Protein AF-A0A811RQT1-F1 (afdb_monomer)

InterPro domains:
  IPR008591 GINS complex subunit Sld5 [PTHR21206] (89-227)
  IPR021151 GINS subunit, domain A [PF05916] (106-171)
  IPR036224 GINS, helical bundle-like domain superfamily [SSF158573] (17-187)
  IPR038749 GINS complex protein Sld5, alpha-helical domain [cd11711] (19-174)

Sequence (279 aa):
MSSWDDEDSAAAAEAAATDVELLKRAWRNEKAAPEILRFDSPLVSRVREQIQLLVRFSLSVFLLDRVPPLHPPPAALDLTGVPSPGVVSFQEETLDDFADSGVDDLVVSLYQMDLDRTLFLLRSYLRLRLQKIDKYTMHISRSDDLLSRLSQQERRFAKSCAEIMEKHLEQSVLSKLPYGYDSVTRQSLSSTEDDTVPEPQLDTFVFCKTKSDVGAFQLDDITSNLTNGNEDVLAIISSTHAWSPSAVILSDRFWSVVTHEEAIGWLDMKPGISTSKLL

Structure (mmCIF, N/CA/C/O backbone):
data_AF-A0A811RQT1-F1
#
_entry.id   AF-A0A811RQT1-F1
#
loop_
_atom_site.group_PDB
_atom_site.id
_atom_site.type_symbol
_atom_site.label_atom_id
_atom_site.label_alt_id
_atom_site.label_comp_id
_atom_site.label_asym_id
_atom_site.label_entity_id
_atom_site.label_seq_id
_atom_site.pdbx_PDB_ins_code
_atom_site.Cartn_x
_atom_site.Cartn_y
_atom_site.Cartn_z
_atom_site.occupancy
_atom_site.B_iso_or_equiv
_atom_site.auth_seq_id
_atom_site.auth_comp_id
_atom_site.auth_asym_id
_atom_site.auth_atom_id
_atom_site.pdbx_PDB_model_num
ATOM 1 N N . MET A 1 1 ? -28.301 -33.686 9.194 1.00 36.44 1 MET A N 1
ATOM 2 C CA . MET A 1 1 ? -28.884 -32.336 9.037 1.00 36.44 1 MET A CA 1
ATOM 3 C C . MET A 1 1 ? -28.190 -31.448 10.050 1.00 36.44 1 MET A C 1
ATOM 5 O O . MET A 1 1 ? -28.595 -31.470 11.198 1.00 36.44 1 MET A O 1
ATOM 9 N N . SER A 1 2 ? -27.083 -30.818 9.646 1.00 43.12 2 SER A N 1
ATOM 10 C CA . SER A 1 2 ? -26.245 -29.919 10.467 1.00 43.12 2 SER A CA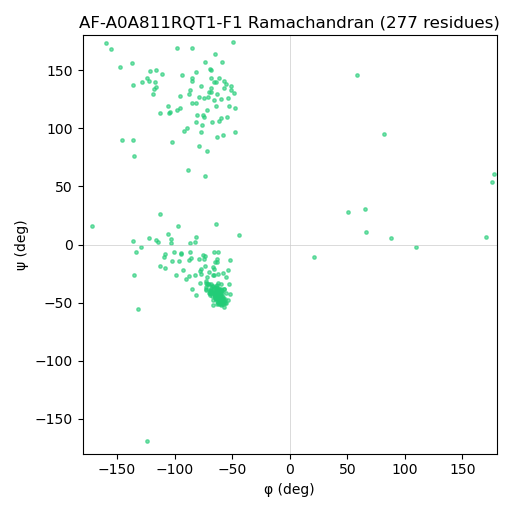 1
ATOM 11 C C . SER A 1 2 ? -25.040 -29.480 9.618 1.00 43.12 2 SER A C 1
ATOM 13 O O . SER A 1 2 ? -23.915 -29.887 9.866 1.00 43.12 2 SER A O 1
ATOM 15 N N . SER A 1 3 ? -25.307 -28.807 8.497 1.00 40.28 3 SER A N 1
ATOM 16 C CA . SER A 1 3 ? -24.274 -28.345 7.544 1.00 40.28 3 SER A CA 1
ATOM 17 C C . SER A 1 3 ? -24.535 -26.913 7.067 1.00 40.28 3 SER A C 1
ATOM 19 O O . SER A 1 3 ? -23.827 -26.426 6.197 1.00 40.28 3 SER A O 1
ATOM 21 N N . TRP A 1 4 ? -25.580 -26.267 7.592 1.00 45.91 4 TRP A N 1
ATOM 22 C CA . TRP A 1 4 ? -26.056 -24.961 7.133 1.00 45.91 4 TRP A CA 1
ATOM 23 C C . TRP A 1 4 ? -25.760 -23.850 8.155 1.00 45.91 4 TRP A C 1
ATOM 25 O O . TRP A 1 4 ? -25.861 -22.684 7.806 1.00 45.91 4 TRP A O 1
ATOM 35 N N . ASP A 1 5 ? -25.339 -24.200 9.379 1.00 50.50 5 ASP A N 1
ATOM 36 C CA . ASP A 1 5 ? -25.074 -23.233 10.455 1.00 50.50 5 ASP A CA 1
ATOM 37 C C . ASP A 1 5 ? -23.632 -22.678 10.427 1.00 50.50 5 ASP A C 1
ATOM 39 O O . ASP A 1 5 ? -23.393 -21.544 10.841 1.00 50.50 5 ASP A O 1
ATOM 43 N N . ASP A 1 6 ? -22.665 -23.430 9.888 1.00 50.75 6 ASP A N 1
ATOM 44 C CA . ASP A 1 6 ? -21.253 -23.013 9.880 1.00 50.75 6 ASP A CA 1
ATOM 45 C C . ASP A 1 6 ? -20.938 -21.959 8.801 1.00 50.75 6 ASP A C 1
ATOM 47 O O . ASP A 1 6 ? -20.110 -21.071 9.020 1.00 50.75 6 ASP A O 1
ATOM 51 N N . GLU A 1 7 ? -21.614 -22.005 7.644 1.00 48.69 7 GLU A N 1
ATOM 52 C CA . GLU A 1 7 ? -21.416 -21.008 6.579 1.00 48.69 7 GLU A CA 1
ATOM 53 C C . GLU A 1 7 ? -22.028 -19.643 6.927 1.00 48.69 7 GLU A C 1
ATOM 55 O O . GLU A 1 7 ? -21.414 -18.614 6.632 1.00 48.69 7 GLU A O 1
ATOM 60 N N . ASP A 1 8 ? -23.182 -19.624 7.602 1.00 47.72 8 ASP A N 1
ATOM 61 C CA . ASP A 1 8 ? -23.844 -18.388 8.045 1.00 47.72 8 ASP A CA 1
ATOM 62 C C . ASP A 1 8 ? -23.079 -17.719 9.204 1.00 47.72 8 ASP A C 1
ATOM 64 O O . ASP A 1 8 ? -22.984 -16.493 9.273 1.00 47.72 8 ASP A O 1
ATOM 68 N N . SER A 1 9 ? -22.456 -18.513 10.083 1.00 48.91 9 SER A N 1
ATOM 69 C CA . SER A 1 9 ? -21.665 -18.021 11.219 1.00 48.91 9 SER A CA 1
ATOM 70 C C . SER A 1 9 ? -20.362 -17.331 10.786 1.00 48.91 9 SER A C 1
ATOM 72 O O . SER A 1 9 ? -20.040 -16.238 11.261 1.00 48.91 9 SER A O 1
ATOM 74 N N . ALA A 1 10 ? -19.630 -17.914 9.830 1.00 48.12 10 ALA A N 1
ATOM 75 C CA . ALA A 1 10 ? -18.401 -17.315 9.305 1.00 48.12 10 ALA A CA 1
ATOM 76 C C . ALA A 1 10 ? -18.677 -16.033 8.495 1.00 48.12 10 ALA A C 1
ATOM 78 O O . ALA A 1 10 ? -17.954 -15.046 8.643 1.00 48.12 10 ALA A O 1
ATOM 79 N N . ALA A 1 11 ? -19.747 -16.019 7.692 1.00 46.59 11 ALA A N 1
ATOM 80 C CA . ALA A 1 11 ? -20.173 -14.834 6.948 1.00 46.59 11 ALA A CA 1
ATOM 81 C C . ALA A 1 11 ? -20.674 -13.709 7.878 1.00 46.59 11 ALA A C 1
ATOM 83 O O . ALA A 1 11 ? -20.398 -12.534 7.634 1.00 46.59 11 ALA A O 1
ATOM 84 N N . ALA A 1 12 ? -21.351 -14.051 8.981 1.00 47.62 12 ALA A N 1
ATOM 85 C CA . ALA A 1 12 ? -21.765 -13.089 10.002 1.00 47.62 12 ALA A CA 1
ATOM 86 C C . ALA A 1 12 ? -20.573 -12.501 10.782 1.00 47.62 12 ALA A C 1
ATOM 88 O O . ALA A 1 12 ? -20.569 -11.307 11.083 1.00 47.62 12 ALA A O 1
ATOM 89 N N . ALA A 1 13 ? -19.543 -13.303 11.071 1.00 50.00 13 ALA A N 1
ATOM 90 C CA . ALA A 1 13 ? -18.306 -12.829 11.695 1.00 50.00 13 ALA A CA 1
ATOM 91 C C . ALA A 1 13 ? -17.497 -11.902 10.766 1.00 50.00 13 ALA A C 1
ATOM 93 O O . ALA A 1 13 ? -16.916 -10.922 11.229 1.00 50.00 13 ALA A O 1
ATOM 94 N N . GLU A 1 14 ? -17.497 -12.166 9.456 1.00 49.41 14 GLU A N 1
ATOM 95 C CA . GLU A 1 14 ? -16.884 -11.298 8.441 1.00 49.41 14 GLU A CA 1
ATOM 96 C C . GLU A 1 14 ? -17.645 -9.969 8.292 1.00 49.41 14 GLU A C 1
ATOM 98 O O . GLU A 1 14 ? -17.028 -8.907 8.224 1.00 49.41 14 GLU A O 1
ATOM 103 N N . ALA A 1 15 ? -18.981 -10.003 8.348 1.00 50.09 15 ALA A N 1
ATOM 104 C CA . ALA A 1 15 ? -19.827 -8.807 8.367 1.00 50.09 15 ALA A CA 1
ATOM 105 C C . ALA A 1 15 ? -19.678 -7.964 9.652 1.00 50.09 15 ALA A C 1
ATOM 107 O O . ALA A 1 15 ? -20.018 -6.780 9.651 1.00 50.09 15 ALA A O 1
ATOM 108 N N . ALA A 1 16 ? -19.163 -8.557 10.734 1.00 49.75 16 ALA A N 1
ATOM 109 C CA . ALA A 1 16 ? -18.885 -7.889 12.004 1.00 49.75 16 ALA A CA 1
ATOM 110 C C . ALA A 1 16 ? -17.436 -7.383 12.137 1.00 49.75 16 ALA A C 1
ATOM 112 O O . ALA A 1 16 ? -17.134 -6.670 13.097 1.00 49.75 16 ALA A O 1
ATOM 113 N N . ALA A 1 17 ? -16.539 -7.732 11.205 1.00 64.50 17 ALA A N 1
ATOM 114 C CA . ALA A 1 17 ? -15.141 -7.330 11.277 1.00 64.50 17 ALA A CA 1
ATOM 115 C C . ALA A 1 17 ? -15.008 -5.811 11.122 1.00 64.50 17 ALA A C 1
ATOM 117 O O . ALA A 1 17 ? -15.442 -5.212 10.136 1.00 64.50 17 ALA A O 1
ATOM 118 N N . THR A 1 18 ? -14.369 -5.175 12.099 1.00 85.50 18 THR A N 1
ATOM 119 C CA . THR A 1 18 ? -14.117 -3.735 12.048 1.00 85.50 18 THR A CA 1
ATOM 120 C C . THR A 1 18 ? -13.090 -3.411 10.961 1.00 85.50 18 THR A C 1
ATOM 122 O O . THR A 1 18 ? -12.166 -4.186 10.697 1.00 85.50 18 THR A O 1
ATOM 125 N N . ASP A 1 19 ? -13.166 -2.215 10.369 1.00 89.00 19 ASP A N 1
ATOM 126 C CA . ASP A 1 19 ? -12.164 -1.752 9.395 1.00 89.00 19 ASP A CA 1
ATOM 127 C C . ASP A 1 19 ? -10.730 -1.791 9.971 1.00 89.00 19 ASP A C 1
ATOM 129 O O . ASP A 1 19 ? -9.753 -2.015 9.253 1.00 89.00 19 ASP A O 1
ATOM 133 N N . VAL A 1 20 ? -10.584 -1.647 11.293 1.00 88.44 20 VAL A N 1
ATOM 134 C CA . VAL A 1 20 ? -9.298 -1.777 11.991 1.00 88.44 20 VAL A CA 1
ATOM 135 C C . VAL A 1 20 ? -8.781 -3.220 11.965 1.00 88.44 20 VAL A C 1
ATOM 137 O O . VAL A 1 20 ? -7.584 -3.434 11.774 1.00 88.44 20 VAL A O 1
ATOM 140 N N . GLU A 1 21 ? -9.639 -4.224 12.137 1.00 88.31 21 GLU A N 1
ATOM 141 C CA . GLU A 1 21 ? -9.255 -5.642 12.072 1.00 88.31 21 GLU A CA 1
ATOM 142 C C . GLU A 1 21 ? -8.883 -6.068 10.653 1.00 88.31 21 GLU A C 1
ATOM 144 O O . GLU A 1 21 ? -7.861 -6.737 10.458 1.00 88.31 21 GLU A O 1
ATOM 149 N N . LEU A 1 22 ? -9.647 -5.606 9.660 1.00 88.62 22 LEU A N 1
ATOM 150 C CA . LEU A 1 22 ? -9.322 -5.796 8.248 1.00 88.62 22 LEU A CA 1
ATOM 151 C C . LEU A 1 22 ? -7.972 -5.150 7.906 1.00 88.62 22 LEU A C 1
ATOM 153 O O . LEU A 1 22 ? -7.129 -5.779 7.264 1.00 88.62 22 LEU A O 1
ATOM 157 N N . LEU A 1 23 ? -7.699 -3.941 8.411 1.00 91.19 23 LEU A N 1
ATOM 158 C CA . LEU A 1 23 ? -6.407 -3.282 8.214 1.00 91.19 23 LEU A CA 1
ATOM 159 C C . LEU A 1 23 ? -5.263 -4.027 8.916 1.00 91.19 23 LEU A C 1
ATOM 161 O O . LEU A 1 23 ? -4.190 -4.184 8.332 1.00 91.19 23 LEU A O 1
ATOM 165 N N . LYS A 1 24 ? -5.470 -4.528 10.142 1.00 90.56 24 LYS A N 1
ATOM 166 C CA . LYS A 1 24 ? -4.472 -5.352 10.855 1.00 90.56 24 LYS A CA 1
ATOM 167 C C . LYS A 1 24 ? -4.127 -6.604 10.060 1.00 90.56 24 LYS A C 1
ATOM 169 O O . LYS A 1 24 ? -2.966 -7.011 10.015 1.00 90.56 24 LYS A O 1
ATOM 174 N N . ARG A 1 25 ? -5.125 -7.227 9.438 1.00 85.50 25 ARG A N 1
ATOM 175 C CA . ARG A 1 25 ? -4.924 -8.384 8.567 1.00 85.50 25 ARG A CA 1
ATOM 176 C C . ARG A 1 25 ? -4.154 -8.008 7.307 1.00 85.50 25 ARG A C 1
ATOM 178 O O . ARG A 1 25 ? -3.148 -8.650 7.029 1.00 85.50 25 ARG A O 1
ATOM 185 N N . ALA A 1 26 ? -4.584 -6.977 6.580 1.00 88.75 26 ALA A N 1
ATOM 186 C CA . ALA A 1 26 ? -3.889 -6.508 5.383 1.00 88.75 26 ALA A CA 1
ATOM 187 C C . ALA A 1 26 ? -2.418 -6.183 5.690 1.00 88.75 26 ALA A C 1
ATOM 189 O O . ALA A 1 26 ? -1.523 -6.600 4.962 1.00 88.75 26 ALA A O 1
ATOM 190 N N . TRP A 1 27 ? -2.160 -5.536 6.831 1.00 92.94 27 TRP A N 1
ATOM 191 C CA . TRP A 1 27 ? -0.817 -5.262 7.333 1.00 92.94 27 TRP A CA 1
ATOM 192 C C . TRP A 1 27 ? 0.010 -6.527 7.592 1.00 92.94 27 TRP A C 1
ATOM 194 O O . TRP A 1 27 ? 1.139 -6.612 7.111 1.00 92.94 27 TRP A O 1
ATOM 204 N N . ARG A 1 28 ? -0.531 -7.520 8.314 1.00 86.50 28 ARG A N 1
ATOM 205 C CA . ARG A 1 28 ? 0.168 -8.797 8.564 1.00 86.50 28 ARG A CA 1
ATOM 206 C C . ARG A 1 28 ? 0.471 -9.535 7.269 1.00 86.50 28 ARG A C 1
ATOM 208 O O . ARG A 1 28 ? 1.587 -10.010 7.079 1.00 86.50 28 ARG A O 1
ATOM 215 N N . ASN A 1 29 ? -0.513 -9.585 6.380 1.00 86.44 29 ASN A N 1
ATOM 216 C CA . ASN A 1 29 ? -0.387 -10.259 5.103 1.00 86.44 29 ASN A CA 1
ATOM 217 C C . ASN A 1 29 ? 0.700 -9.612 4.246 1.00 86.44 29 ASN A C 1
ATOM 219 O O . ASN A 1 29 ? 1.594 -10.291 3.751 1.00 86.44 29 ASN A O 1
ATOM 223 N N . GLU A 1 30 ? 0.677 -8.285 4.149 1.00 90.00 30 GLU A N 1
ATOM 224 C CA . GLU A 1 30 ? 1.703 -7.537 3.439 1.00 90.00 30 GLU A CA 1
ATOM 225 C C . GLU A 1 30 ? 3.084 -7.734 4.072 1.00 90.00 30 GLU A C 1
ATOM 227 O O . GLU A 1 30 ? 4.066 -7.890 3.358 1.00 90.00 30 GLU A O 1
ATOM 232 N N . LYS A 1 31 ? 3.188 -7.774 5.404 1.00 87.56 31 LYS A N 1
ATOM 233 C CA . LYS A 1 31 ? 4.468 -8.002 6.090 1.00 87.56 31 LYS A CA 1
ATOM 234 C C . LYS A 1 31 ? 5.065 -9.381 5.777 1.00 87.56 31 LYS A C 1
ATOM 236 O O . LYS A 1 31 ? 6.284 -9.499 5.716 1.00 87.56 31 LYS A O 1
ATOM 241 N N . ALA A 1 32 ? 4.229 -10.403 5.606 1.00 82.50 32 ALA A N 1
ATOM 242 C CA . ALA A 1 32 ? 4.667 -11.781 5.391 1.00 82.50 32 ALA A CA 1
ATOM 243 C C . ALA A 1 32 ? 4.866 -12.152 3.915 1.00 82.50 32 ALA A C 1
ATOM 245 O O . ALA A 1 32 ? 5.692 -13.008 3.609 1.00 82.50 32 ALA A O 1
ATOM 246 N N . ALA A 1 33 ? 4.115 -11.539 2.997 1.00 84.00 33 ALA A N 1
ATOM 247 C CA . ALA A 1 33 ? 4.237 -11.836 1.576 1.00 84.00 33 ALA A CA 1
ATOM 248 C C . ALA A 1 33 ? 5.598 -11.354 1.026 1.00 84.00 33 ALA A C 1
ATOM 250 O O . ALA A 1 33 ? 5.958 -10.194 1.243 1.00 84.00 33 ALA A O 1
ATOM 251 N N . PRO A 1 34 ? 6.350 -12.180 0.276 1.00 85.44 34 PRO A N 1
ATOM 252 C CA . PRO A 1 34 ? 7.583 -11.748 -0.385 1.00 85.44 34 PRO A CA 1
ATOM 253 C C . PRO A 1 34 ? 7.306 -10.819 -1.576 1.00 85.44 34 PRO A C 1
ATOM 255 O O . PRO A 1 34 ? 8.127 -9.954 -1.885 1.00 85.44 34 PRO A O 1
ATOM 258 N N . GLU A 1 35 ? 6.141 -10.965 -2.215 1.00 87.31 35 GLU A N 1
ATOM 259 C CA . GLU A 1 35 ? 5.658 -10.125 -3.313 1.00 87.31 35 GLU A CA 1
ATOM 260 C C . GLU A 1 35 ? 4.676 -9.037 -2.841 1.00 87.31 35 GLU A C 1
ATOM 262 O O . GLU A 1 35 ? 4.227 -9.027 -1.690 1.00 87.31 35 GLU A O 1
ATOM 267 N N . ILE A 1 36 ? 4.356 -8.091 -3.729 1.00 91.94 36 ILE A N 1
ATOM 268 C CA . ILE A 1 36 ? 3.385 -7.023 -3.463 1.00 91.94 36 ILE A CA 1
ATOM 269 C C . ILE A 1 36 ? 1.951 -7.555 -3.600 1.00 91.94 36 ILE A C 1
ATOM 271 O O . ILE A 1 36 ? 1.569 -8.124 -4.630 1.00 91.94 36 ILE A O 1
ATOM 275 N N . LEU A 1 37 ? 1.135 -7.347 -2.564 1.00 91.38 37 LEU A N 1
ATOM 276 C CA . LEU A 1 37 ? -0.272 -7.758 -2.578 1.00 91.38 37 LEU A CA 1
ATOM 277 C C . LEU A 1 37 ? -1.171 -6.698 -3.231 1.00 91.38 37 LEU A C 1
ATOM 279 O O . LEU A 1 37 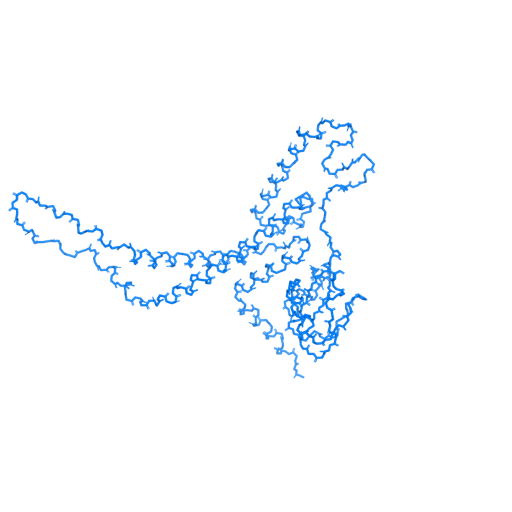? -0.757 -5.561 -3.481 1.00 91.38 37 LEU A O 1
ATOM 283 N N . ARG A 1 38 ? -2.429 -7.058 -3.508 1.00 92.00 38 ARG A N 1
ATOM 284 C CA . ARG A 1 38 ? -3.445 -6.124 -4.020 1.00 92.00 38 ARG A CA 1
ATOM 285 C C . ARG A 1 38 ? -3.740 -5.015 -3.014 1.00 92.00 38 ARG A C 1
ATOM 287 O O . ARG A 1 38 ? -4.030 -5.280 -1.854 1.00 92.00 38 ARG A O 1
ATOM 294 N N . PHE A 1 39 ? -3.700 -3.771 -3.482 1.00 93.94 39 PHE A N 1
ATOM 295 C CA . PHE A 1 39 ? -4.067 -2.610 -2.689 1.00 93.94 39 PHE A CA 1
ATOM 296 C C . PHE A 1 39 ? -5.583 -2.554 -2.474 1.00 93.94 39 PHE A C 1
ATOM 298 O O . PHE A 1 39 ? -6.352 -2.344 -3.415 1.00 93.94 39 PHE A O 1
ATOM 305 N N . ASP A 1 40 ? -6.006 -2.676 -1.220 1.00 93.50 40 ASP A N 1
ATOM 306 C CA . ASP A 1 40 ? -7.405 -2.525 -0.825 1.00 93.50 40 ASP A CA 1
ATOM 307 C C . ASP A 1 40 ? -7.798 -1.037 -0.727 1.00 93.50 40 ASP A C 1
ATOM 309 O O . ASP A 1 40 ? -7.731 -0.405 0.331 1.00 93.50 40 ASP A O 1
ATOM 313 N N . SER A 1 41 ? -8.169 -0.449 -1.871 1.00 94.06 41 SER A N 1
ATOM 314 C CA . SER A 1 41 ? -8.603 0.957 -1.926 1.00 94.06 41 SER A CA 1
ATOM 315 C C . SER A 1 41 ? -9.848 1.237 -1.075 1.00 94.06 41 SER A C 1
ATOM 317 O O . SER A 1 41 ? -9.830 2.243 -0.360 1.00 94.06 41 SER A O 1
ATOM 319 N N . PRO A 1 42 ? -10.912 0.404 -1.118 1.00 94.06 42 PRO A N 1
ATOM 320 C CA . PRO A 1 42 ? -12.095 0.613 -0.287 1.00 94.06 42 PRO A CA 1
ATOM 321 C C . PRO A 1 42 ? -11.778 0.653 1.209 1.00 94.06 42 PRO A C 1
ATOM 323 O O . PRO A 1 42 ? -12.167 1.611 1.877 1.00 94.06 42 PRO A O 1
ATOM 326 N N . LEU A 1 43 ? -11.033 -0.329 1.727 1.00 93.06 43 LEU A N 1
ATOM 327 C CA . LEU A 1 43 ? -10.665 -0.394 3.142 1.00 93.06 43 LEU A CA 1
ATOM 328 C C . LEU A 1 43 ? -9.841 0.822 3.569 1.00 93.06 43 LEU A C 1
ATOM 330 O O . LEU A 1 43 ? -10.152 1.479 4.562 1.00 93.06 43 LEU A O 1
ATOM 334 N N . VAL A 1 44 ? -8.803 1.161 2.798 1.00 95.12 44 VAL A N 1
ATOM 335 C CA . VAL A 1 44 ? -7.932 2.299 3.120 1.00 95.12 44 VAL A CA 1
ATOM 336 C C . VAL A 1 44 ? -8.703 3.620 3.074 1.00 95.12 44 VAL A C 1
ATOM 338 O O . VAL A 1 44 ? -8.428 4.499 3.893 1.00 95.12 44 VAL A O 1
ATOM 341 N N . SER A 1 45 ? -9.672 3.777 2.161 1.00 94.56 45 SER A N 1
ATOM 342 C CA . SER A 1 45 ? -10.517 4.980 2.120 1.00 94.56 45 SER A CA 1
ATOM 343 C C . SER A 1 45 ? -11.351 5.111 3.387 1.00 94.56 45 SER A C 1
ATOM 345 O O . SER A 1 45 ? -11.273 6.151 4.041 1.00 94.56 45 SER A O 1
ATOM 347 N N . ARG A 1 46 ? -12.066 4.047 3.783 1.00 94.12 46 ARG A N 1
ATOM 348 C CA . ARG A 1 46 ? -12.911 4.067 4.985 1.00 94.12 46 ARG A CA 1
ATOM 349 C C . ARG A 1 46 ? -12.104 4.320 6.255 1.00 94.12 46 ARG A C 1
ATOM 351 O O . ARG A 1 46 ? -12.444 5.220 7.019 1.00 94.12 46 ARG A O 1
ATOM 358 N N . VAL A 1 47 ? -10.968 3.635 6.433 1.00 92.88 47 VAL A N 1
ATOM 359 C CA . VAL A 1 47 ? -10.084 3.877 7.588 1.00 92.88 47 VAL A CA 1
ATOM 360 C C . VAL A 1 47 ? -9.574 5.320 7.599 1.00 92.88 47 VAL A C 1
ATOM 362 O O . VAL A 1 47 ? -9.533 5.959 8.649 1.00 92.88 47 VAL A O 1
ATOM 365 N N . ARG A 1 48 ? -9.185 5.871 6.441 1.00 93.44 48 ARG A N 1
ATOM 366 C CA . ARG A 1 48 ? -8.711 7.259 6.355 1.00 93.44 48 ARG A CA 1
ATOM 367 C C . ARG A 1 48 ? -9.814 8.255 6.706 1.00 93.44 48 ARG A C 1
ATOM 369 O O . ARG A 1 48 ? -9.530 9.237 7.386 1.00 93.44 48 ARG A O 1
ATOM 376 N N . GLU A 1 49 ? -11.037 8.020 6.247 1.00 91.50 49 GLU A N 1
ATOM 377 C CA . GLU A 1 49 ? -12.203 8.844 6.575 1.00 91.50 49 GLU A CA 1
ATOM 378 C C . GLU A 1 49 ? -12.514 8.784 8.074 1.00 91.50 49 GLU A C 1
ATOM 380 O O . GLU A 1 49 ? -12.634 9.833 8.706 1.00 91.50 49 GLU A O 1
ATOM 385 N N . GLN A 1 50 ? -12.517 7.590 8.674 1.00 88.25 50 GLN A N 1
ATOM 386 C CA . GLN A 1 50 ? -12.698 7.415 10.116 1.00 88.25 50 GLN A CA 1
ATOM 387 C C . GLN A 1 50 ? -11.622 8.160 10.921 1.00 88.25 50 GLN A C 1
ATOM 389 O O . GLN A 1 50 ? -11.941 8.902 11.848 1.00 88.25 50 GLN A O 1
ATOM 394 N N . ILE A 1 51 ? -10.349 8.032 10.535 1.00 88.94 51 ILE A N 1
ATOM 395 C CA . ILE A 1 51 ? -9.239 8.773 11.150 1.00 88.94 51 ILE A CA 1
ATOM 396 C C . ILE A 1 51 ? -9.460 10.286 11.029 1.00 88.94 51 ILE A C 1
ATOM 398 O O . ILE A 1 51 ? -9.254 11.012 11.998 1.00 88.94 51 ILE A O 1
ATOM 402 N N . GLN A 1 52 ? -9.876 10.788 9.862 1.00 87.50 52 GLN A N 1
ATOM 403 C CA . GLN A 1 52 ? -10.121 12.221 9.664 1.00 87.50 52 GLN A CA 1
ATOM 404 C C . GLN A 1 52 ? -11.272 12.738 10.529 1.00 87.50 52 GLN A C 1
ATOM 406 O O . GLN A 1 52 ? -11.176 13.847 11.054 1.00 87.50 52 GLN A O 1
ATOM 411 N N . LEU A 1 53 ? -12.338 11.953 10.690 1.00 84.06 53 LEU A N 1
ATOM 412 C CA . LEU A 1 53 ? -13.451 12.291 11.573 1.00 84.06 53 LEU A CA 1
ATOM 413 C C . LEU A 1 53 ? -13.007 12.330 13.039 1.00 84.06 53 LEU A C 1
ATOM 415 O O . LEU A 1 53 ? -13.285 13.315 13.718 1.00 84.06 53 LEU A O 1
ATOM 419 N N . LEU A 1 54 ? -12.250 11.33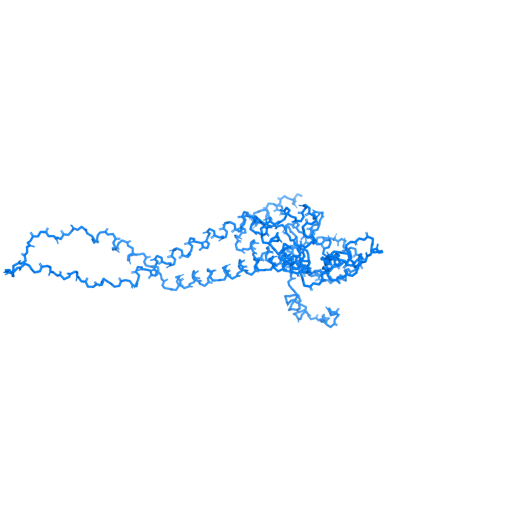0 13.497 1.00 80.19 54 LEU A N 1
ATOM 420 C CA . LEU A 1 54 ? -11.724 11.279 14.866 1.00 80.19 54 LEU A CA 1
ATOM 421 C C . LEU A 1 54 ? -10.758 12.435 15.159 1.00 80.19 54 LEU A C 1
ATOM 423 O O . LEU A 1 54 ? -10.874 13.080 16.193 1.00 80.19 54 LEU A O 1
ATOM 427 N N . VAL A 1 55 ? -9.860 12.768 14.224 1.00 82.44 55 VAL A N 1
ATOM 428 C CA . VAL A 1 55 ? -8.964 13.932 14.357 1.00 82.44 55 VAL A CA 1
ATOM 429 C C . VAL A 1 55 ? -9.762 15.232 14.468 1.00 82.44 55 VAL A C 1
ATOM 431 O O . VAL A 1 55 ? -9.433 16.084 15.290 1.00 82.44 55 VAL A O 1
ATOM 434 N N . ARG A 1 56 ? -10.808 15.402 13.648 1.00 78.56 56 ARG A N 1
ATOM 435 C CA . ARG A 1 56 ? -11.674 16.591 13.698 1.00 78.56 56 ARG A CA 1
ATOM 436 C C . ARG A 1 56 ? -12.429 16.684 15.019 1.00 78.56 56 ARG A C 1
ATOM 438 O O . ARG A 1 56 ? -12.477 17.770 15.583 1.00 78.56 56 ARG A O 1
ATOM 445 N N . PHE A 1 57 ? -12.958 15.565 15.508 1.00 73.25 57 PHE A N 1
ATOM 446 C CA . PHE A 1 57 ? -13.654 15.488 16.789 1.00 73.25 57 PHE A CA 1
ATOM 447 C C . PHE A 1 57 ? -12.725 15.845 17.958 1.00 73.25 57 PHE A C 1
ATOM 449 O O . PHE A 1 57 ? -13.038 16.754 18.727 1.00 73.25 57 PHE A O 1
ATOM 456 N N . SER A 1 58 ? -11.536 15.232 18.032 1.00 70.00 58 SER A N 1
ATOM 457 C CA . SER A 1 58 ? -10.536 15.577 19.050 1.00 70.00 58 SER A CA 1
ATOM 458 C C . SER A 1 58 ? -10.172 17.061 18.984 1.00 70.00 58 SER A C 1
ATOM 460 O O . SER A 1 58 ? -10.209 17.747 19.999 1.00 70.00 58 SER A O 1
ATOM 462 N N . LEU A 1 59 ? -9.885 17.601 17.793 1.00 69.38 59 LEU A N 1
ATOM 463 C CA . LEU A 1 59 ? -9.556 19.021 17.640 1.00 69.38 59 LEU A CA 1
ATOM 464 C C . LEU A 1 59 ? -10.705 19.945 18.050 1.00 69.38 59 LEU A C 1
ATOM 466 O O . LEU A 1 59 ? -10.424 20.986 18.633 1.00 69.38 59 LEU A O 1
ATOM 470 N N . SER A 1 60 ? -11.966 19.591 17.782 1.00 66.88 60 SER A N 1
ATOM 471 C CA . SER A 1 60 ? -13.109 20.395 18.231 1.00 66.88 60 SER A CA 1
ATOM 472 C C . SER A 1 60 ? -13.239 20.427 19.752 1.00 66.88 60 SER A C 1
ATOM 474 O O . SER A 1 60 ? -13.427 21.506 20.302 1.00 66.88 60 SER A O 1
ATOM 476 N N . VAL A 1 61 ? -13.045 19.292 20.435 1.00 63.06 61 VAL A N 1
ATOM 477 C CA . VAL A 1 61 ? -13.051 19.224 21.907 1.00 63.06 61 VAL A CA 1
ATOM 478 C C . VAL A 1 61 ? -11.883 20.032 22.487 1.00 63.06 61 VAL A C 1
ATOM 480 O O . VAL A 1 61 ? -12.072 20.853 23.379 1.00 63.06 61 VAL A O 1
ATOM 483 N N . PHE A 1 62 ? -10.682 19.885 21.919 1.00 57.66 62 PHE A N 1
ATOM 484 C CA . PHE A 1 62 ? -9.495 20.615 22.371 1.00 57.66 62 PHE A CA 1
ATOM 485 C C . PHE A 1 62 ? -9.548 22.127 22.090 1.00 57.66 62 PHE A C 1
ATOM 487 O O . PHE A 1 62 ? -8.998 22.898 22.876 1.00 57.66 62 PHE A O 1
ATOM 494 N N . LEU A 1 63 ? -10.168 22.578 20.988 1.00 56.62 63 LEU A N 1
ATOM 495 C CA . LEU A 1 63 ? -10.317 24.012 20.697 1.00 56.62 63 LEU A CA 1
ATOM 496 C C . LEU A 1 63 ? -11.346 24.691 21.607 1.00 56.62 63 LEU A C 1
ATOM 498 O O . LEU A 1 63 ? -11.178 25.873 21.901 1.00 56.62 63 LEU A O 1
ATOM 502 N N . LEU A 1 64 ? -12.382 23.967 22.041 1.00 52.00 64 LEU A N 1
ATOM 503 C CA . LEU A 1 64 ? -13.406 24.482 22.954 1.00 52.00 64 LEU A CA 1
ATOM 504 C C . LEU A 1 64 ? -12.852 24.704 24.373 1.00 52.00 64 LEU A C 1
ATOM 506 O O . LEU A 1 64 ? -13.218 25.681 25.014 1.00 52.00 64 LEU A O 1
ATOM 510 N N . ASP A 1 65 ? -11.910 23.870 24.827 1.00 49.12 65 ASP A N 1
ATOM 511 C CA . ASP A 1 65 ? -11.354 23.932 26.192 1.00 49.12 65 ASP A CA 1
ATOM 512 C C . ASP A 1 65 ? -10.142 24.888 26.342 1.00 49.12 65 ASP A C 1
ATOM 514 O O . ASP A 1 65 ? -9.719 25.236 27.444 1.00 49.12 65 ASP A O 1
ATOM 518 N N . ARG A 1 66 ? -9.540 25.342 25.229 1.00 49.22 66 ARG A N 1
ATOM 519 C CA . ARG A 1 66 ? -8.266 26.106 25.229 1.00 49.22 66 ARG A CA 1
ATOM 520 C C . ARG A 1 66 ? -8.363 27.554 24.751 1.00 49.22 66 ARG A C 1
ATOM 522 O O . ARG A 1 66 ? -7.330 28.227 24.723 1.00 49.22 66 ARG A O 1
ATOM 529 N N . VAL A 1 67 ? -9.547 28.061 24.410 1.00 43.44 67 VAL A N 1
ATOM 530 C CA . VAL A 1 67 ? -9.758 29.502 24.199 1.00 43.44 67 VAL A CA 1
ATOM 531 C C . VAL A 1 67 ? -10.461 30.072 25.432 1.00 43.44 67 VAL A C 1
ATOM 533 O O . VAL A 1 67 ? -11.687 30.143 25.451 1.00 43.44 67 VAL A O 1
ATOM 536 N N . PRO A 1 68 ? -9.726 30.505 26.477 1.00 49.78 68 PRO A N 1
ATOM 537 C CA . PRO A 1 68 ? -10.318 31.440 27.421 1.00 49.78 68 PRO A CA 1
ATOM 538 C C . PRO A 1 68 ? -10.770 32.668 26.618 1.00 49.78 68 PRO A C 1
ATOM 540 O O . PRO A 1 68 ? -10.042 33.069 25.700 1.00 49.78 68 PRO A O 1
ATOM 543 N N . PRO A 1 69 ? -11.933 33.278 26.912 1.00 50.69 69 PRO A N 1
ATOM 544 C CA . PRO A 1 69 ? -12.323 34.520 26.260 1.00 50.69 69 PRO A CA 1
ATOM 545 C C . PRO A 1 69 ? -11.177 35.514 26.459 1.00 50.69 69 PRO A C 1
ATOM 547 O O . PRO A 1 69 ? -10.869 35.916 27.583 1.00 50.69 69 PRO A O 1
ATOM 550 N N . LEU A 1 70 ? -10.466 35.821 25.371 1.00 45.41 70 LEU A N 1
ATOM 551 C CA . LEU A 1 70 ? -9.290 36.683 25.369 1.00 45.41 70 LEU A CA 1
ATOM 552 C C . LEU A 1 70 ? -9.760 38.115 25.591 1.00 45.41 70 LEU A C 1
ATOM 554 O O . LEU A 1 70 ? -9.874 38.888 24.650 1.00 45.41 70 LEU A O 1
ATOM 558 N N . HIS A 1 71 ? -10.019 38.423 26.861 1.00 48.78 71 HIS A N 1
ATOM 559 C CA . HIS A 1 71 ? -10.537 39.682 27.369 1.00 48.78 71 HIS A CA 1
ATOM 560 C C . HIS A 1 71 ? -11.897 40.105 26.773 1.00 48.78 71 HIS A C 1
ATOM 562 O O . HIS A 1 71 ? -12.180 39.904 25.594 1.00 48.78 71 HIS A O 1
ATOM 568 N N . PRO A 1 72 ? -12.768 40.760 27.562 1.00 50.97 72 PRO A N 1
ATOM 569 C CA . PRO A 1 72 ? -13.814 41.564 26.949 1.00 50.97 72 PRO A CA 1
ATOM 570 C C . PRO A 1 72 ? -13.135 42.575 26.003 1.00 50.97 72 PRO A C 1
ATOM 572 O O . PRO A 1 72 ? -12.087 43.124 26.377 1.00 50.97 72 PRO A O 1
ATOM 575 N N . PRO A 1 73 ? -13.674 42.832 24.794 1.00 50.22 73 PRO A N 1
ATOM 576 C CA . PRO A 1 73 ? -13.158 43.904 23.951 1.00 50.22 73 PRO A CA 1
ATOM 577 C C . PRO A 1 73 ? -13.103 45.178 24.803 1.00 50.22 73 PRO A C 1
ATOM 579 O O . PRO A 1 73 ? -14.041 45.409 25.577 1.00 50.22 73 PRO A O 1
ATOM 582 N N . PRO A 1 74 ? -12.017 45.975 24.740 1.00 44.75 74 PRO A N 1
ATOM 583 C CA . PRO A 1 74 ? -11.936 47.196 25.522 1.00 44.75 74 PRO A CA 1
ATOM 584 C C . PRO A 1 74 ? -13.198 47.992 25.227 1.00 44.75 74 PRO A C 1
ATOM 586 O O . PRO A 1 74 ? -13.476 48.297 24.065 1.00 44.75 74 PRO A O 1
ATOM 589 N N . ALA A 1 75 ? -13.989 48.246 26.274 1.00 46.91 75 ALA A N 1
ATOM 590 C CA . ALA A 1 75 ? -15.156 49.097 26.177 1.00 46.91 75 ALA A CA 1
ATOM 591 C C . ALA A 1 75 ? -14.709 50.351 25.428 1.00 46.91 75 ALA A C 1
ATOM 593 O O . ALA A 1 75 ? -13.787 51.038 25.874 1.00 46.91 75 ALA A O 1
ATOM 594 N N . ALA A 1 76 ? -15.288 50.593 24.253 1.00 42.97 76 ALA A N 1
ATOM 595 C CA . ALA A 1 76 ? -15.091 51.846 23.556 1.00 42.97 76 ALA A CA 1
ATOM 596 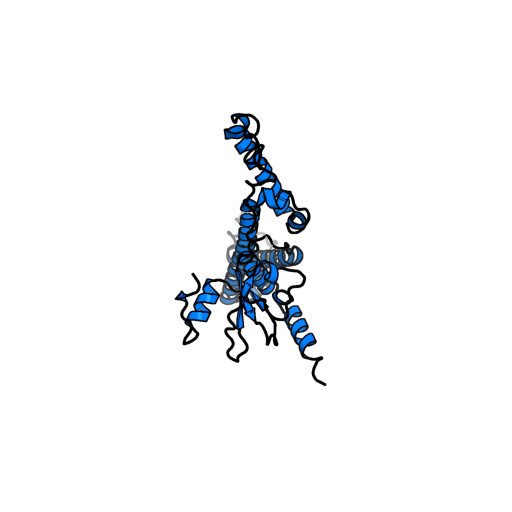C C . ALA A 1 76 ? -15.684 52.925 24.467 1.00 42.97 76 ALA A C 1
ATOM 598 O O . ALA A 1 76 ? -16.891 53.151 24.489 1.00 42.97 76 ALA A O 1
ATOM 599 N N . LEU A 1 77 ? -14.832 53.507 25.309 1.00 45.41 77 LEU A N 1
ATOM 600 C CA . LEU A 1 77 ? -15.161 54.669 26.107 1.00 45.41 77 LEU A CA 1
ATOM 601 C C . LEU A 1 77 ? -15.335 55.819 25.118 1.00 45.41 77 LEU A C 1
ATOM 603 O O . LEU A 1 77 ? -14.354 56.324 24.575 1.00 45.41 77 LEU A O 1
ATOM 607 N N . ASP A 1 78 ? -16.577 56.223 24.871 1.00 50.06 78 ASP A N 1
ATOM 608 C CA . ASP A 1 78 ? -16.828 57.570 24.372 1.00 50.06 78 ASP A CA 1
ATOM 609 C C . ASP A 1 78 ? -16.491 58.580 25.487 1.00 50.06 78 ASP A C 1
ATOM 611 O O . ASP A 1 78 ? -16.607 58.274 26.681 1.00 50.06 78 ASP A O 1
ATOM 615 N N . LEU A 1 79 ? -16.057 59.783 25.101 1.00 51.56 79 LEU A N 1
ATOM 616 C CA . LEU A 1 79 ? -15.411 60.825 25.919 1.00 51.56 79 LEU A CA 1
ATOM 617 C C . LEU A 1 79 ? -16.287 61.431 27.040 1.00 51.56 79 LEU A C 1
ATOM 619 O O . LEU A 1 79 ? -15.969 62.494 27.570 1.00 51.56 79 LEU A O 1
ATOM 623 N N . THR A 1 80 ? -17.382 60.779 27.430 1.00 55.22 80 THR A N 1
ATOM 624 C CA . THR A 1 80 ? -18.345 61.286 28.421 1.00 55.22 80 THR A CA 1
ATOM 625 C C . THR A 1 80 ? -18.690 60.311 29.553 1.00 55.22 80 THR A C 1
ATOM 627 O O . THR A 1 80 ? -19.384 60.706 30.486 1.00 55.22 80 THR A O 1
ATOM 630 N N . GLY A 1 81 ? -18.160 59.081 29.559 1.00 50.34 81 GLY A N 1
ATOM 631 C CA . GLY A 1 81 ? -18.186 58.221 30.754 1.00 50.34 81 GLY A CA 1
ATOM 632 C C . GLY A 1 81 ? -19.571 57.750 31.230 1.00 50.34 81 GLY A C 1
ATOM 633 O O . GLY A 1 81 ? -19.747 57.527 32.426 1.00 50.34 81 GLY A O 1
ATOM 634 N N . VAL A 1 82 ? -20.545 57.568 30.329 1.00 49.16 82 VAL A N 1
ATOM 635 C CA . VAL A 1 82 ? -21.857 56.968 30.651 1.00 49.16 82 VAL A CA 1
ATOM 636 C C . VAL A 1 82 ? -22.065 55.680 29.837 1.00 49.16 82 VAL A C 1
ATOM 638 O O . VAL A 1 82 ? -21.892 55.712 28.618 1.00 49.16 82 VAL A O 1
ATOM 641 N N . PRO A 1 83 ? -22.446 54.542 30.456 1.00 40.81 83 PRO A N 1
ATOM 642 C CA . PRO A 1 83 ? -22.729 53.313 29.718 1.00 40.81 83 PRO A CA 1
ATOM 643 C C . PRO A 1 83 ? -24.040 53.440 28.926 1.00 40.81 83 PRO A C 1
ATOM 645 O O . PRO A 1 83 ? -25.086 53.771 29.483 1.00 40.81 83 PRO A O 1
ATOM 648 N N . SER A 1 84 ? -23.990 53.160 27.621 1.00 42.50 84 SER A N 1
ATOM 649 C CA . SER A 1 84 ? -25.183 53.096 26.766 1.00 42.50 84 SER A CA 1
ATOM 650 C C . SER A 1 84 ? -25.979 51.814 27.045 1.00 42.50 84 SER A C 1
ATOM 652 O O . SER A 1 84 ? -25.410 50.723 26.956 1.00 42.50 84 SER A O 1
ATOM 654 N N . PRO A 1 85 ? -27.284 51.898 27.359 1.00 46.16 85 PRO A N 1
ATOM 655 C CA . PRO A 1 85 ? -28.122 50.722 27.531 1.00 46.16 85 PRO A CA 1
ATOM 656 C C . PRO A 1 85 ? -28.569 50.244 26.148 1.00 46.16 85 PRO A C 1
ATOM 658 O O . PRO A 1 85 ? -29.413 50.883 25.522 1.00 46.16 85 PRO A O 1
ATOM 661 N N . GLY A 1 86 ? -27.999 49.150 25.635 1.00 51.28 86 GLY A N 1
ATOM 662 C CA . GLY A 1 86 ? -28.495 48.634 24.354 1.00 51.28 86 GLY A CA 1
ATOM 663 C C . GLY A 1 86 ? -27.741 47.533 23.620 1.00 51.28 86 GLY A C 1
ATOM 664 O O . GLY A 1 86 ? -28.152 47.232 22.507 1.00 51.28 86 GLY A O 1
ATOM 665 N N . VAL A 1 87 ? -26.689 46.915 24.164 1.00 42.38 87 VAL A N 1
ATOM 666 C CA . VAL A 1 87 ? -26.052 45.763 23.492 1.00 42.38 87 VAL A CA 1
ATOM 667 C C . VAL A 1 87 ? -25.768 44.662 24.508 1.00 42.38 87 VAL A C 1
ATOM 669 O O . VAL A 1 87 ? -24.649 44.475 24.969 1.00 42.38 87 VAL A O 1
ATOM 672 N N . VAL A 1 88 ? -26.826 43.953 24.887 1.00 48.34 88 VAL A N 1
ATOM 673 C CA . VAL A 1 88 ? -26.746 42.588 25.417 1.00 48.34 88 VAL A CA 1
ATOM 674 C C . VAL A 1 88 ? -27.651 41.747 24.524 1.00 48.34 88 VAL A C 1
ATOM 676 O O . VAL A 1 88 ? -28.706 42.227 24.112 1.00 48.34 88 VAL A O 1
ATOM 679 N N . SER A 1 89 ? -27.235 40.512 24.255 1.00 40.00 89 SER A N 1
ATOM 680 C CA . SER A 1 89 ? -27.822 39.520 23.342 1.00 40.00 89 SER A CA 1
ATOM 681 C C . SER A 1 89 ? -27.438 39.716 21.877 1.00 40.00 89 SER A C 1
ATOM 683 O O . SER A 1 89 ? -28.018 40.526 21.177 1.00 40.00 89 SER A O 1
ATOM 685 N N . PHE A 1 90 ? -26.401 39.005 21.435 1.00 38.66 90 PHE A N 1
ATOM 686 C CA . PHE A 1 90 ? -26.337 38.310 20.137 1.00 38.66 90 PHE A CA 1
ATOM 687 C C . PHE A 1 90 ? -24.937 37.704 19.963 1.00 38.66 90 PHE A C 1
ATOM 689 O O . PHE A 1 90 ? -24.254 38.013 18.997 1.00 38.66 90 PHE A O 1
ATOM 696 N N . GLN A 1 91 ? -24.463 36.898 20.923 1.00 37.31 91 GLN A N 1
ATOM 697 C CA . GLN A 1 91 ? -23.300 36.013 20.707 1.00 37.31 91 GLN A CA 1
ATOM 698 C C . GLN A 1 91 ? -23.015 35.018 21.845 1.00 37.31 91 GLN A C 1
ATOM 700 O O . GLN A 1 91 ? -21.934 34.442 21.879 1.00 37.31 91 GLN A O 1
ATOM 705 N N . GLU A 1 92 ? -23.965 34.775 22.753 1.00 39.41 92 GLU A N 1
ATOM 706 C CA . GLU A 1 92 ? -23.762 33.856 23.889 1.00 39.41 92 GLU A CA 1
ATOM 707 C C . GLU A 1 92 ? -24.692 32.628 23.844 1.00 39.41 92 GLU A C 1
ATOM 709 O O . GLU A 1 92 ? -24.642 31.779 24.717 1.00 39.41 92 GLU A O 1
ATOM 714 N N . GLU A 1 93 ? -25.502 32.471 22.790 1.00 40.56 93 GLU A N 1
ATOM 715 C CA . GLU A 1 93 ? -26.501 31.388 22.684 1.00 40.56 93 GLU A CA 1
ATOM 716 C C . GLU A 1 93 ? -26.007 30.174 21.869 1.00 40.56 93 GLU A C 1
ATOM 718 O O . GLU A 1 93 ? -26.790 29.361 21.396 1.00 40.56 93 GLU A O 1
ATOM 723 N N . THR A 1 94 ? -24.701 30.042 21.622 1.00 46.38 94 THR A N 1
ATOM 724 C CA . THR A 1 94 ? -24.163 28.898 20.845 1.00 46.38 94 THR A CA 1
ATOM 725 C C . THR A 1 94 ? -22.939 28.246 21.487 1.00 46.38 94 THR A C 1
ATOM 727 O O . THR A 1 94 ? -22.482 27.212 21.012 1.00 46.38 94 THR A O 1
ATOM 730 N N . LEU A 1 95 ? -22.406 28.827 22.569 1.00 44.75 95 LEU A N 1
ATOM 731 C CA . LEU A 1 95 ? -21.231 28.299 23.272 1.00 44.75 95 LEU A CA 1
ATOM 732 C C . LEU A 1 95 ? -21.599 27.479 24.517 1.00 44.75 95 LEU A C 1
ATOM 734 O O . LEU A 1 95 ? -20.865 26.552 24.849 1.00 44.75 95 LEU A O 1
ATOM 738 N N . ASP A 1 96 ? -22.753 27.737 25.136 1.00 43.88 96 ASP A N 1
ATOM 739 C CA . ASP A 1 96 ? -23.208 26.976 26.310 1.00 43.88 96 ASP A CA 1
ATOM 740 C C . ASP A 1 96 ? -23.791 25.596 25.961 1.00 43.88 96 ASP A C 1
ATOM 742 O O . ASP A 1 96 ? -23.731 24.682 26.778 1.00 43.88 96 ASP A O 1
ATOM 746 N N . ASP A 1 97 ? -24.263 25.388 24.728 1.00 45.53 97 ASP A N 1
ATOM 747 C CA . ASP A 1 97 ? -24.913 24.127 24.323 1.00 45.53 97 ASP A CA 1
ATOM 748 C C . ASP A 1 97 ? -23.914 22.966 24.095 1.00 45.53 97 ASP A C 1
ATOM 750 O O . ASP A 1 97 ? -24.305 21.811 23.941 1.00 45.53 97 ASP A O 1
ATOM 754 N N . PHE A 1 98 ? -22.601 23.248 24.095 1.00 45.97 98 PHE A N 1
ATOM 755 C CA . PHE A 1 98 ? -21.540 22.230 23.987 1.00 45.97 98 PHE A CA 1
ATOM 756 C C . PHE A 1 98 ? -20.768 22.000 25.292 1.00 45.97 98 PHE A C 1
ATOM 758 O O . PHE A 1 98 ? -20.170 20.930 25.458 1.00 45.97 98 PHE A O 1
ATOM 765 N N . ALA A 1 99 ? -20.808 22.958 26.225 1.00 49.38 99 ALA A N 1
ATOM 766 C CA . ALA A 1 99 ? -20.245 22.810 27.568 1.00 49.38 99 ALA A CA 1
ATOM 767 C C . ALA A 1 99 ? -20.995 21.744 28.395 1.00 49.38 99 ALA A C 1
ATOM 769 O O . ALA A 1 99 ? -20.419 21.157 29.309 1.00 49.38 99 ALA A O 1
ATOM 770 N N . ASP A 1 100 ? -22.240 21.433 28.019 1.00 50.22 100 ASP A N 1
ATOM 771 C CA . ASP A 1 100 ? -23.079 20.400 28.643 1.00 50.22 100 ASP A CA 1
ATOM 772 C C . ASP A 1 100 ? -22.858 18.984 28.065 1.00 50.22 100 ASP A C 1
ATOM 774 O O . ASP A 1 100 ? -23.485 18.017 28.491 1.00 50.22 100 ASP A O 1
ATOM 778 N N . SER A 1 101 ? -21.941 18.806 27.100 1.00 54.62 101 SER A N 1
ATOM 779 C CA . SER A 1 101 ? -21.712 17.483 26.490 1.00 54.62 101 SER A CA 1
ATOM 780 C C . SER A 1 101 ? -20.969 16.487 27.391 1.00 54.62 101 SER A C 1
ATOM 782 O O . SER A 1 101 ? -20.926 15.303 27.058 1.00 54.62 101 SER A O 1
ATOM 784 N N . GLY A 1 102 ? -20.426 16.929 28.536 1.00 57.81 102 GLY A N 1
ATOM 785 C CA . GLY A 1 102 ? -19.996 16.056 29.638 1.00 57.81 102 GLY A CA 1
ATOM 786 C C . GLY A 1 102 ? -19.077 14.896 29.240 1.00 57.81 102 GLY A C 1
ATOM 787 O O . GLY A 1 102 ? -19.122 13.838 29.870 1.00 57.81 102 GLY A O 1
ATOM 788 N N . VAL A 1 103 ? -18.289 15.039 28.170 1.00 62.34 103 VAL A N 1
ATOM 789 C CA . VAL A 1 103 ? -17.426 13.955 27.696 1.00 62.34 103 VAL A CA 1
ATOM 790 C C . VAL A 1 103 ? -16.248 13.847 28.658 1.00 62.34 103 VAL A C 1
ATOM 792 O O . VAL A 1 103 ? -15.406 14.738 28.715 1.00 62.34 103 VAL A O 1
ATOM 795 N N . ASP A 1 104 ? -16.225 12.768 29.438 1.00 78.25 104 ASP A N 1
ATOM 796 C CA . ASP A 1 104 ? -15.176 12.471 30.415 1.00 78.25 104 ASP A CA 1
ATOM 797 C C . ASP A 1 104 ? -13.779 12.561 29.764 1.00 78.25 104 ASP A C 1
ATOM 799 O O . ASP A 1 104 ? -13.545 12.002 28.687 1.00 78.25 104 ASP A O 1
ATOM 803 N N . ASP A 1 105 ? -12.839 13.244 30.422 1.00 77.69 105 ASP A N 1
ATOM 804 C CA . ASP A 1 105 ? -11.438 13.374 29.992 1.00 77.69 105 ASP A CA 1
ATOM 805 C C . ASP A 1 105 ? -10.801 11.995 29.728 1.00 77.69 105 ASP A C 1
ATOM 807 O O . ASP A 1 105 ? -10.036 11.805 28.776 1.00 77.69 105 ASP A O 1
ATOM 811 N N . LEU A 1 106 ? -11.208 10.976 30.497 1.00 83.62 106 LEU A N 1
ATOM 812 C CA . LEU A 1 106 ? -10.793 9.589 30.279 1.00 83.62 106 LEU A CA 1
ATOM 813 C C . LEU A 1 106 ? -11.274 9.031 28.933 1.00 83.62 106 LEU A C 1
ATOM 815 O O . LEU A 1 106 ? -10.538 8.297 28.271 1.00 83.62 106 LEU A O 1
ATOM 819 N N . VAL A 1 107 ? -12.488 9.382 28.506 1.00 79.12 107 VAL A N 1
ATOM 820 C CA . VAL A 1 107 ? -13.068 8.950 27.226 1.00 79.12 107 VAL A CA 1
ATOM 821 C C . VAL A 1 107 ? -12.346 9.629 26.063 1.00 79.12 107 VAL A C 1
ATOM 823 O O . VAL A 1 107 ? -12.006 8.963 25.084 1.00 79.12 107 VAL A O 1
ATOM 826 N N . VAL A 1 108 ? -12.032 10.922 26.183 1.00 78.81 108 VAL A N 1
ATOM 827 C CA . VAL A 1 108 ? -11.228 11.653 25.185 1.00 78.81 108 VAL A CA 1
ATOM 828 C C . VAL A 1 108 ? -9.830 11.038 25.057 1.00 78.81 108 VAL A C 1
ATOM 830 O O . VAL A 1 108 ? -9.366 10.772 23.946 1.00 78.81 108 VAL A O 1
ATOM 833 N N . SER A 1 109 ? -9.180 10.742 26.185 1.00 82.56 109 SER A N 1
ATOM 834 C CA . SER A 1 109 ? -7.869 10.083 26.230 1.00 82.56 109 SER A CA 1
ATOM 835 C C . SER A 1 109 ? -7.888 8.692 25.579 1.00 82.56 109 SER A C 1
ATOM 837 O O . SER A 1 109 ? -6.995 8.353 24.795 1.00 82.56 109 SER A O 1
ATOM 839 N N . LEU A 1 110 ? -8.942 7.904 25.821 1.00 83.12 110 LEU A N 1
ATOM 840 C CA . LEU A 1 110 ? -9.131 6.594 25.195 1.00 83.12 110 LEU A CA 1
ATOM 841 C C . LEU A 1 110 ? -9.249 6.705 23.666 1.00 83.12 110 LEU A C 1
ATOM 843 O O . LEU A 1 110 ? -8.528 6.007 22.948 1.00 83.12 110 LEU A O 1
ATOM 847 N N . TYR A 1 111 ? -10.086 7.621 23.164 1.00 81.69 111 TYR A N 1
ATOM 848 C CA . TYR A 1 111 ? -10.220 7.860 21.722 1.00 81.69 111 TYR A CA 1
ATOM 849 C C . TYR A 1 111 ? -8.913 8.335 21.086 1.00 81.69 111 TYR A C 1
ATOM 851 O O . TYR A 1 111 ? -8.580 7.911 19.978 1.00 81.69 111 TYR A O 1
ATOM 859 N N . GLN A 1 112 ? -8.146 9.176 21.782 1.00 83.19 112 GLN A N 1
ATOM 860 C CA . GLN A 1 112 ? -6.853 9.648 21.298 1.00 83.19 112 GLN A CA 1
ATOM 861 C C . GLN A 1 112 ? -5.838 8.498 21.178 1.00 83.19 112 GLN A C 1
ATOM 863 O O . GLN A 1 112 ? -5.164 8.376 20.154 1.00 83.19 112 GLN A O 1
ATOM 868 N N . MET A 1 113 ? -5.772 7.607 22.173 1.00 86.06 113 MET A N 1
ATOM 869 C CA . MET A 1 113 ? -4.898 6.430 22.142 1.00 86.06 113 MET A CA 1
ATOM 870 C C . MET A 1 113 ? -5.258 5.471 20.997 1.00 86.06 113 MET A C 1
ATOM 872 O O . MET A 1 113 ? -4.369 4.965 20.303 1.00 86.06 113 MET A O 1
ATOM 876 N N . ASP A 1 114 ? -6.546 5.213 20.775 1.00 85.56 114 ASP A N 1
ATOM 877 C CA . ASP A 1 114 ? -6.992 4.325 19.697 1.00 85.56 114 ASP A CA 1
ATOM 878 C C . ASP A 1 114 ? -6.804 4.950 18.309 1.00 85.56 114 ASP A C 1
ATOM 880 O O . ASP A 1 114 ? -6.428 4.254 17.354 1.00 85.56 114 ASP A O 1
ATOM 884 N N . LEU A 1 115 ? -6.960 6.272 18.200 1.00 85.81 115 LEU A N 1
ATOM 885 C CA . LEU A 1 115 ? -6.601 7.029 17.006 1.00 85.81 115 LEU A CA 1
ATOM 886 C C . LEU A 1 115 ? -5.108 6.881 16.690 1.00 85.81 115 LEU A C 1
ATOM 888 O O . LEU A 1 115 ? -4.757 6.551 15.555 1.00 85.81 115 LEU A O 1
ATOM 892 N N . ASP A 1 116 ? -4.232 7.058 17.681 1.00 87.94 116 ASP A N 1
ATOM 893 C CA . ASP A 1 116 ? -2.782 6.940 17.505 1.00 87.94 116 ASP A CA 1
ATOM 894 C C . ASP A 1 116 ? -2.366 5.525 17.078 1.00 87.94 116 ASP A C 1
ATOM 896 O O . ASP A 1 116 ? -1.556 5.360 16.158 1.00 87.94 116 ASP A O 1
ATOM 900 N N . ARG A 1 117 ? -2.974 4.490 17.672 1.00 91.88 117 ARG A N 1
ATOM 901 C CA . ARG A 1 117 ? -2.760 3.084 17.287 1.00 91.88 117 ARG A CA 1
ATOM 902 C C . ARG A 1 117 ? -3.194 2.808 15.849 1.00 91.88 117 ARG A C 1
ATOM 904 O O . ARG A 1 117 ? -2.448 2.184 15.089 1.00 91.88 117 ARG A O 1
ATOM 911 N N . THR A 1 118 ? -4.371 3.289 15.455 1.00 90.69 118 THR A N 1
ATOM 912 C CA . THR A 1 118 ? -4.912 3.089 14.100 1.00 90.69 118 THR A CA 1
ATOM 913 C C . THR A 1 118 ? -4.081 3.838 13.059 1.00 90.69 118 THR A C 1
ATOM 915 O O . THR A 1 118 ? -3.737 3.295 12.007 1.00 90.69 118 THR A O 1
ATOM 918 N N . LEU A 1 119 ? -3.666 5.065 13.378 1.00 90.88 119 LEU A N 1
ATOM 919 C CA . LEU A 1 119 ? -2.755 5.862 12.565 1.00 90.88 119 LEU A CA 1
ATOM 920 C C . LEU A 1 119 ? -1.393 5.187 12.389 1.00 90.88 119 LEU A C 1
ATOM 922 O O . LEU A 1 119 ? -0.851 5.174 11.281 1.00 90.88 119 LEU A O 1
ATOM 926 N N . PHE A 1 120 ? -0.820 4.647 13.467 1.00 94.00 120 PHE A N 1
ATOM 927 C CA . PHE A 1 120 ? 0.426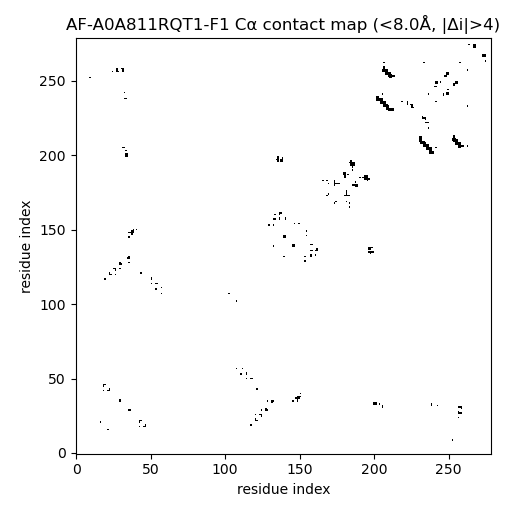 3.890 13.402 1.00 94.00 120 PHE A CA 1
ATOM 928 C C . PHE A 1 120 ? 0.286 2.691 12.465 1.00 94.00 120 PHE A C 1
ATOM 930 O O . PHE A 1 120 ? 1.119 2.517 11.574 1.00 94.00 120 PHE A O 1
ATOM 937 N N . LEU A 1 121 ? -0.783 1.910 12.621 1.00 93.88 121 LEU A N 1
ATOM 938 C CA . LEU A 1 121 ? -1.035 0.729 11.808 1.00 93.88 121 LEU A CA 1
ATOM 939 C C . LEU A 1 121 ? -1.162 1.076 10.319 1.00 93.88 121 LEU A C 1
ATOM 941 O O . LEU A 1 121 ? -0.475 0.476 9.492 1.00 93.88 121 LEU A O 1
ATOM 945 N N . LEU A 1 122 ? -1.967 2.090 9.978 1.00 95.62 122 LEU A N 1
ATOM 946 C CA . LEU A 1 122 ? -2.130 2.545 8.596 1.00 95.62 122 LEU A CA 1
ATOM 947 C C . LEU A 1 122 ? -0.798 3.024 8.004 1.00 95.62 122 LEU A C 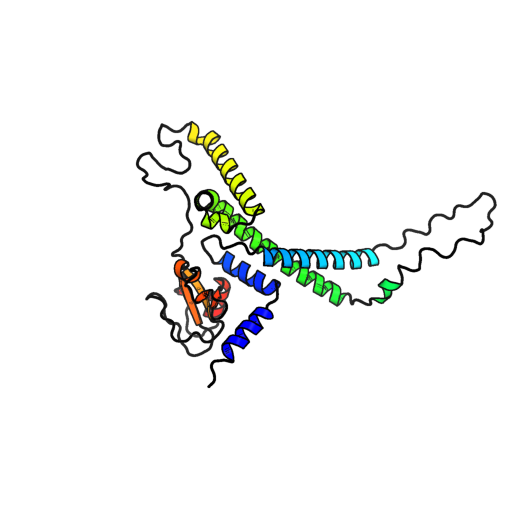1
ATOM 949 O O . LEU A 1 122 ? -0.436 2.648 6.890 1.00 95.62 122 LEU A O 1
ATOM 953 N N . ARG A 1 123 ? -0.032 3.827 8.753 1.00 96.38 123 ARG A N 1
ATOM 954 C CA . ARG A 1 123 ? 1.292 4.298 8.315 1.00 96.38 123 ARG A CA 1
ATOM 955 C C . ARG A 1 123 ? 2.268 3.143 8.121 1.00 96.38 123 ARG A C 1
ATOM 957 O O . ARG A 1 123 ? 3.029 3.162 7.160 1.00 96.38 123 ARG A O 1
ATOM 964 N N . SER A 1 124 ? 2.259 2.163 9.019 1.00 96.00 124 SER A N 1
ATOM 965 C CA . SER A 1 124 ? 3.107 0.972 8.941 1.00 96.00 124 SER A CA 1
ATOM 966 C C . SER A 1 124 ? 2.787 0.148 7.691 1.00 96.00 124 SER A C 1
ATOM 968 O O . SER A 1 124 ? 3.694 -0.179 6.930 1.00 96.00 124 SER A O 1
ATOM 970 N N . TYR A 1 125 ? 1.501 -0.086 7.411 1.00 96.44 125 TYR A N 1
ATOM 971 C CA . TYR A 1 125 ? 1.037 -0.769 6.199 1.00 96.44 125 TYR A CA 1
ATOM 972 C C . TYR A 1 125 ? 1.493 -0.065 4.920 1.00 96.44 125 TYR A C 1
ATOM 974 O O . TYR A 1 125 ? 2.130 -0.680 4.067 1.00 96.44 125 TYR A O 1
ATOM 982 N N . LEU A 1 126 ? 1.249 1.243 4.810 1.00 97.12 126 LEU A N 1
ATOM 983 C CA . LEU A 1 126 ? 1.643 2.005 3.624 1.00 97.12 126 LEU A CA 1
ATOM 984 C C . LEU A 1 126 ? 3.170 2.059 3.449 1.00 97.12 126 LEU A C 1
ATOM 986 O O . LEU A 1 126 ? 3.660 1.962 2.328 1.00 97.12 126 LEU A O 1
ATOM 990 N N . ARG A 1 127 ? 3.940 2.170 4.541 1.00 97.69 127 ARG A N 1
ATOM 991 C CA . ARG A 1 127 ? 5.412 2.142 4.486 1.00 97.69 127 ARG A CA 1
ATOM 992 C C . ARG A 1 127 ? 5.949 0.797 4.003 1.00 97.69 127 ARG A C 1
ATOM 994 O O . ARG A 1 127 ? 6.835 0.802 3.156 1.00 97.69 127 ARG A O 1
ATOM 1001 N N . LEU A 1 128 ? 5.405 -0.323 4.489 1.00 96.06 128 LEU A N 1
ATOM 1002 C CA . LEU A 1 128 ? 5.792 -1.665 4.031 1.00 96.06 128 LEU A CA 1
ATOM 1003 C C . LEU A 1 128 ? 5.586 -1.817 2.522 1.00 96.06 128 LEU A C 1
ATOM 1005 O O . LEU A 1 128 ? 6.470 -2.292 1.811 1.00 96.06 128 LEU A O 1
ATOM 1009 N N . ARG A 1 129 ? 4.439 -1.352 2.021 1.00 97.25 129 ARG A N 1
ATOM 1010 C CA . ARG A 1 129 ? 4.141 -1.381 0.588 1.00 97.25 129 ARG A CA 1
ATOM 1011 C C . ARG A 1 129 ? 5.112 -0.533 -0.219 1.00 97.25 129 ARG A C 1
ATOM 1013 O O . ARG A 1 129 ? 5.665 -1.028 -1.195 1.00 97.25 129 ARG A O 1
ATOM 1020 N N . LEU A 1 130 ? 5.380 0.701 0.211 1.00 96.81 130 LEU A N 1
ATOM 1021 C CA . LEU A 1 130 ? 6.353 1.571 -0.457 1.00 96.81 130 LEU A CA 1
ATOM 1022 C C . LEU A 1 130 ? 7.760 0.963 -0.473 1.00 96.81 130 LEU A C 1
ATOM 1024 O O . LEU A 1 130 ? 8.423 1.038 -1.499 1.00 96.81 130 LEU A O 1
ATOM 1028 N N . GLN A 1 131 ? 8.194 0.314 0.611 1.00 95.88 131 GLN A N 1
ATOM 1029 C CA . GLN A 1 131 ? 9.485 -0.383 0.659 1.00 95.88 131 GLN A CA 1
ATOM 1030 C C . GLN A 1 131 ? 9.566 -1.533 -0.352 1.00 95.88 131 GLN A C 1
ATOM 1032 O O . GLN A 1 131 ? 10.581 -1.685 -1.028 1.00 95.88 131 GLN A O 1
ATOM 1037 N N . LYS A 1 132 ? 8.502 -2.336 -0.484 1.00 95.06 132 LYS A N 1
ATOM 1038 C CA . LYS A 1 132 ? 8.443 -3.401 -1.498 1.00 95.06 132 LYS A CA 1
ATOM 1039 C C . LYS A 1 132 ? 8.425 -2.847 -2.915 1.00 95.06 132 LYS A C 1
ATOM 1041 O O . LYS A 1 132 ? 9.101 -3.393 -3.781 1.00 95.06 132 LYS A O 1
ATOM 1046 N N . ILE A 1 133 ? 7.652 -1.784 -3.142 1.00 95.94 133 ILE A N 1
ATOM 1047 C CA . ILE A 1 133 ? 7.580 -1.121 -4.443 1.00 95.94 133 ILE A CA 1
ATOM 1048 C C . ILE A 1 133 ? 8.963 -0.615 -4.828 1.00 95.94 133 ILE A C 1
ATOM 1050 O O . ILE A 1 133 ? 9.425 -0.961 -5.903 1.00 95.94 133 ILE A O 1
ATOM 1054 N N . ASP A 1 134 ? 9.638 0.111 -3.936 1.00 94.81 134 ASP A N 1
ATOM 1055 C CA . ASP A 1 134 ? 10.983 0.640 -4.162 1.00 94.81 134 ASP A CA 1
ATOM 1056 C C . ASP A 1 134 ? 11.971 -0.482 -4.523 1.00 94.81 134 ASP A C 1
ATOM 1058 O O . ASP A 1 134 ? 12.599 -0.446 -5.583 1.00 94.81 134 ASP A O 1
ATOM 1062 N N . LYS A 1 135 ? 11.999 -1.553 -3.716 1.00 93.56 135 LYS A N 1
ATOM 1063 C CA . LYS A 1 135 ? 12.884 -2.710 -3.915 1.00 93.56 135 LYS A CA 1
ATOM 1064 C C . LYS A 1 135 ? 12.664 -3.432 -5.248 1.00 93.56 135 LYS A C 1
ATOM 1066 O O . LYS A 1 135 ? 13.633 -3.865 -5.865 1.00 93.56 135 LYS A O 1
ATOM 1071 N N . TYR A 1 136 ? 11.414 -3.580 -5.682 1.00 93.94 136 TYR A N 1
ATOM 1072 C CA . TYR A 1 136 ? 11.046 -4.358 -6.870 1.00 93.94 136 TYR A CA 1
ATOM 1073 C C . TYR A 1 136 ? 10.505 -3.476 -8.006 1.00 93.94 136 TYR A C 1
ATOM 1075 O O . TYR A 1 136 ? 9.742 -3.952 -8.845 1.00 93.94 136 TYR A O 1
ATOM 1083 N N . THR A 1 137 ? 10.893 -2.195 -8.055 1.00 93.19 137 THR A N 1
ATOM 1084 C CA . THR A 1 137 ? 10.331 -1.195 -8.985 1.00 93.19 137 THR A CA 1
ATOM 1085 C C . THR A 1 137 ? 10.389 -1.658 -10.445 1.00 93.19 137 THR A C 1
ATOM 1087 O O . THR A 1 137 ? 9.387 -1.588 -11.163 1.00 93.19 137 THR A O 1
ATOM 1090 N N . MET A 1 138 ? 11.544 -2.166 -10.886 1.00 90.81 138 MET A N 1
ATOM 1091 C CA . MET A 1 138 ? 11.758 -2.603 -12.273 1.00 90.81 138 MET A CA 1
ATOM 1092 C C . MET A 1 138 ? 10.961 -3.870 -12.607 1.00 90.81 138 MET A C 1
ATOM 1094 O O . MET A 1 138 ? 10.367 -3.950 -13.678 1.00 90.81 138 MET A O 1
ATOM 1098 N N . HIS A 1 139 ? 10.885 -4.821 -11.672 1.00 91.56 139 HIS A N 1
ATOM 1099 C CA . HIS A 1 139 ? 10.078 -6.036 -11.809 1.00 91.56 139 HIS A CA 1
ATOM 1100 C C . HIS A 1 139 ? 8.576 -5.706 -11.892 1.00 91.56 139 HIS A C 1
ATOM 1102 O O . HIS A 1 139 ? 7.880 -6.162 -12.796 1.00 91.56 139 HIS A O 1
ATOM 1108 N N . ILE A 1 140 ? 8.081 -4.831 -11.009 1.00 93.31 140 ILE A N 1
ATOM 1109 C CA . ILE A 1 140 ? 6.676 -4.397 -10.996 1.00 93.31 140 ILE A CA 1
ATOM 1110 C C . ILE A 1 140 ? 6.318 -3.666 -12.293 1.00 93.31 140 ILE A C 1
ATOM 1112 O O . ILE A 1 140 ? 5.253 -3.911 -12.847 1.00 93.31 140 ILE A O 1
ATOM 1116 N N . SER A 1 141 ? 7.205 -2.810 -12.809 1.00 91.00 141 SER A N 1
ATOM 1117 C CA . SER A 1 141 ? 6.944 -2.004 -14.014 1.00 91.00 141 SER A CA 1
ATOM 1118 C C . SER A 1 141 ? 6.774 -2.827 -15.297 1.00 91.00 141 SER A C 1
ATOM 1120 O O . SER A 1 141 ? 6.278 -2.303 -16.289 1.00 91.00 141 SER A O 1
ATOM 1122 N N . ARG A 1 142 ? 7.173 -4.104 -15.288 1.00 88.44 142 ARG A N 1
ATOM 1123 C CA . ARG A 1 142 ? 7.078 -5.023 -16.435 1.00 88.44 142 ARG A CA 1
ATOM 1124 C C . ARG A 1 142 ? 5.842 -5.907 -16.422 1.00 88.44 142 ARG A C 1
ATOM 1126 O O . ARG A 1 142 ? 5.540 -6.532 -17.432 1.00 88.44 142 ARG A O 1
ATOM 1133 N N . SER A 1 143 ? 5.154 -5.988 -15.286 1.00 90.25 143 SER A N 1
ATOM 1134 C CA . SER A 1 143 ? 3.987 -6.843 -15.115 1.00 90.25 143 SER A CA 1
ATOM 1135 C C . SER A 1 143 ? 2.735 -5.998 -14.925 1.00 90.25 143 SER A C 1
ATOM 1137 O O . SER A 1 143 ? 2.551 -5.348 -13.893 1.00 90.25 143 SER A O 1
ATOM 1139 N N . ASP A 1 144 ? 1.837 -6.056 -15.908 1.00 90.88 144 ASP A N 1
ATOM 1140 C CA . ASP A 1 144 ? 0.544 -5.370 -15.844 1.00 90.88 144 ASP A CA 1
ATOM 1141 C C . ASP A 1 144 ? -0.324 -5.880 -14.683 1.00 90.88 144 ASP A C 1
ATOM 1143 O O . ASP A 1 144 ? -1.042 -5.088 -14.062 1.00 90.88 144 ASP A O 1
ATOM 1147 N N . ASP A 1 145 ? -0.226 -7.170 -14.327 1.00 90.19 145 ASP A N 1
ATOM 1148 C CA . ASP A 1 145 ? -0.912 -7.698 -13.143 1.00 90.19 145 ASP A CA 1
ATOM 1149 C C . ASP A 1 145 ? -0.400 -7.004 -11.881 1.00 90.19 145 ASP A C 1
ATOM 1151 O O . ASP A 1 145 ? -1.207 -6.471 -11.121 1.00 90.19 145 ASP A O 1
ATOM 1155 N N . LEU A 1 146 ? 0.921 -6.912 -11.688 1.00 90.44 146 LEU A N 1
ATOM 1156 C CA . LEU A 1 146 ? 1.498 -6.254 -10.513 1.00 90.44 146 LEU A CA 1
ATOM 1157 C C . LEU A 1 146 ? 1.156 -4.764 -10.479 1.00 90.44 146 LEU A C 1
ATOM 1159 O O . LEU A 1 146 ? 0.752 -4.269 -9.430 1.00 90.44 146 LEU A O 1
ATOM 1163 N N . LEU A 1 147 ? 1.208 -4.059 -11.612 1.00 92.31 147 LEU A N 1
ATOM 1164 C CA . LEU A 1 147 ? 0.776 -2.658 -11.696 1.00 92.31 147 LEU A CA 1
ATOM 1165 C C . LEU A 1 147 ? -0.699 -2.471 -11.322 1.00 92.31 147 LEU A C 1
ATOM 1167 O O . LEU A 1 147 ? -1.059 -1.454 -10.718 1.00 92.31 147 LEU A O 1
ATOM 1171 N N . SER A 1 148 ? -1.559 -3.446 -11.631 1.00 93.38 148 SER A N 1
ATOM 1172 C CA . SER A 1 148 ? -2.969 -3.416 -11.234 1.00 93.38 148 SER A CA 1
ATOM 1173 C C . SER A 1 148 ? -3.156 -3.510 -9.712 1.00 93.38 148 SER A C 1
ATOM 1175 O O . SER A 1 148 ? -4.122 -2.954 -9.185 1.00 93.38 148 SER A O 1
ATOM 1177 N N . ARG A 1 149 ? -2.201 -4.126 -8.995 1.00 93.50 149 ARG A N 1
ATOM 1178 C CA . ARG A 1 149 ? -2.197 -4.268 -7.529 1.00 93.50 149 ARG A CA 1
ATOM 1179 C C . ARG A 1 149 ? -1.846 -2.975 -6.789 1.00 93.50 149 ARG A C 1
ATOM 1181 O O . ARG A 1 149 ? -2.018 -2.935 -5.574 1.00 93.50 149 ARG A O 1
ATOM 1188 N N . LEU A 1 150 ? -1.348 -1.940 -7.469 1.00 95.75 150 LEU A N 1
ATOM 1189 C CA . LEU A 1 150 ? -0.924 -0.678 -6.852 1.00 95.75 150 LEU A CA 1
ATOM 1190 C C . LEU A 1 150 ? -2.044 0.374 -6.860 1.00 95.75 150 LEU A C 1
ATOM 1192 O O . LEU A 1 150 ? -2.792 0.517 -7.837 1.00 95.75 150 LEU A O 1
ATOM 1196 N N . SER A 1 151 ? -2.085 1.201 -5.814 1.00 96.75 151 SER A N 1
ATOM 1197 C CA . SER A 1 151 ? -2.876 2.438 -5.799 1.00 96.75 151 SER A CA 1
ATOM 1198 C C . SER A 1 151 ? -2.372 3.452 -6.835 1.00 96.75 151 SER A C 1
ATOM 1200 O O . S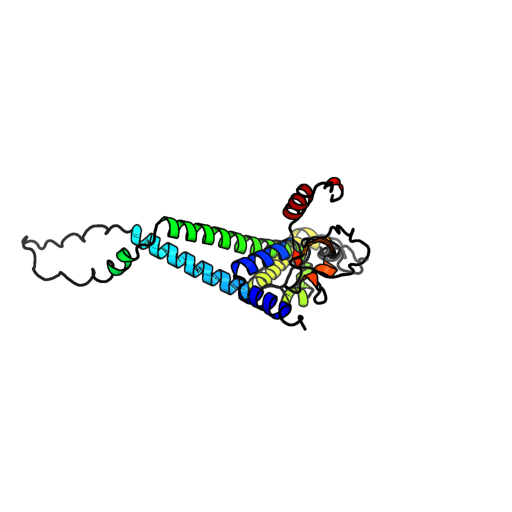ER A 1 151 ? -1.245 3.371 -7.328 1.00 96.75 151 SER A O 1
ATOM 1202 N N . GLN A 1 152 ? -3.182 4.463 -7.165 1.00 95.44 152 GLN A N 1
ATOM 1203 C CA . GLN A 1 152 ? -2.770 5.500 -8.119 1.00 95.44 152 GLN A CA 1
ATOM 1204 C C . GLN A 1 152 ? -1.519 6.260 -7.644 1.00 95.44 152 GLN A C 1
ATOM 1206 O O . GLN A 1 152 ? -0.651 6.599 -8.449 1.00 95.44 152 GLN A O 1
ATOM 1211 N N . GLN A 1 153 ? -1.421 6.531 -6.343 1.00 96.19 153 GLN A N 1
ATOM 1212 C CA . GLN A 1 153 ? -0.288 7.216 -5.726 1.00 96.19 153 GLN A CA 1
ATOM 1213 C C . GLN A 1 153 ? 0.962 6.331 -5.746 1.00 96.19 153 GLN A C 1
ATOM 1215 O O . GLN A 1 153 ? 2.036 6.809 -6.099 1.00 96.19 153 GLN A O 1
ATOM 1220 N N . GLU A 1 154 ? 0.806 5.038 -5.454 1.00 97.38 154 GLU A N 1
ATOM 1221 C CA . GLU A 1 154 ? 1.884 4.045 -5.529 1.00 97.38 154 GLU A CA 1
ATOM 1222 C C . GLU A 1 154 ? 2.433 3.901 -6.953 1.00 97.38 154 GLU A C 1
ATOM 1224 O O . GLU A 1 154 ? 3.644 3.859 -7.131 1.00 97.38 154 GLU A O 1
ATOM 1229 N N . ARG A 1 155 ? 1.578 3.906 -7.985 1.00 96.19 155 ARG A N 1
ATOM 1230 C CA . ARG A 1 155 ? 2.034 3.855 -9.388 1.00 96.19 155 ARG A CA 1
ATOM 1231 C C . ARG A 1 155 ? 2.853 5.080 -9.778 1.00 96.19 155 ARG A C 1
ATOM 1233 O O . ARG A 1 155 ? 3.859 4.955 -10.468 1.00 96.19 155 ARG A O 1
ATOM 1240 N N . ARG A 1 156 ? 2.432 6.271 -9.336 1.00 96.25 156 ARG A N 1
ATOM 1241 C CA . ARG A 1 156 ? 3.196 7.511 -9.564 1.00 96.25 156 ARG A CA 1
ATOM 1242 C C . ARG A 1 156 ? 4.552 7.456 -8.865 1.00 96.25 156 ARG A C 1
ATOM 1244 O O . ARG A 1 156 ? 5.544 7.857 -9.462 1.00 96.25 156 ARG A O 1
ATOM 1251 N N . PHE A 1 157 ? 4.585 6.944 -7.635 1.00 96.06 157 PHE A N 1
ATOM 1252 C CA . PHE A 1 157 ? 5.822 6.726 -6.889 1.00 96.06 157 PHE A CA 1
ATOM 1253 C C . PHE A 1 157 ? 6.750 5.741 -7.614 1.00 96.06 157 PHE A C 1
ATOM 1255 O O . PHE A 1 157 ? 7.882 6.104 -7.905 1.00 96.06 157 PHE A O 1
ATOM 1262 N N . ALA A 1 158 ? 6.250 4.563 -8.003 1.00 95.62 158 ALA A N 1
ATOM 1263 C CA . ALA A 1 158 ? 7.022 3.549 -8.726 1.00 95.62 158 ALA A CA 1
ATOM 1264 C C . ALA A 1 158 ? 7.625 4.101 -10.027 1.00 95.62 158 ALA A C 1
ATOM 1266 O O . ALA A 1 158 ? 8.820 3.953 -10.272 1.00 95.62 158 ALA A O 1
ATOM 1267 N N . LYS A 1 159 ? 6.817 4.816 -10.823 1.00 94.88 159 LYS A N 1
ATOM 1268 C CA . LYS A 1 159 ? 7.280 5.481 -12.046 1.00 94.88 159 LYS A CA 1
ATOM 1269 C C . LYS A 1 159 ? 8.402 6.481 -11.758 1.00 94.88 159 LYS A C 1
ATOM 1271 O O . LYS A 1 159 ? 9.426 6.459 -12.429 1.00 94.88 159 LYS A O 1
ATOM 1276 N N . SER A 1 160 ? 8.227 7.328 -10.743 1.00 95.62 160 SER A N 1
ATOM 1277 C CA . SER A 1 160 ? 9.252 8.300 -10.359 1.00 95.62 160 SER A CA 1
ATOM 1278 C C . SER A 1 160 ? 10.539 7.625 -9.880 1.00 95.62 160 SER A C 1
ATOM 1280 O O . SER A 1 160 ? 11.617 8.111 -10.209 1.00 95.62 160 SER A O 1
ATOM 1282 N N . CYS A 1 161 ? 10.454 6.530 -9.116 1.00 92.25 161 CYS A N 1
ATOM 1283 C CA . CYS A 1 161 ? 11.629 5.778 -8.672 1.00 92.25 161 CYS A CA 1
ATOM 1284 C C . CYS A 1 161 ? 12.392 5.177 -9.857 1.00 92.25 161 CYS A C 1
ATOM 1286 O O . CYS A 1 161 ? 13.614 5.307 -9.909 1.00 92.25 161 CYS A O 1
ATOM 1288 N N . ALA A 1 162 ? 11.680 4.584 -10.822 1.00 91.81 162 ALA A N 1
ATOM 1289 C CA . ALA A 1 162 ? 12.282 4.028 -12.032 1.00 91.81 162 ALA A CA 1
ATOM 1290 C C . ALA A 1 162 ? 13.036 5.105 -12.826 1.00 91.81 162 ALA A C 1
ATOM 1292 O O . ALA A 1 162 ? 14.225 4.951 -13.086 1.00 91.81 162 ALA A O 1
ATOM 1293 N N . GLU A 1 163 ? 12.376 6.233 -13.114 1.00 94.19 163 GLU A N 1
ATOM 1294 C CA . GLU A 1 163 ? 12.956 7.343 -13.884 1.00 94.19 163 GLU A CA 1
ATOM 1295 C C . GLU A 1 163 ? 14.187 7.955 -13.197 1.00 94.19 163 GLU A C 1
ATOM 1297 O O . GLU A 1 163 ? 15.187 8.267 -13.847 1.00 94.19 163 GLU A O 1
ATOM 1302 N N . ILE A 1 164 ? 14.131 8.141 -11.872 1.00 95.00 164 ILE A N 1
ATOM 1303 C CA . ILE A 1 164 ? 15.251 8.701 -11.103 1.00 95.00 164 ILE A CA 1
ATOM 1304 C C . ILE A 1 164 ? 16.435 7.730 -11.095 1.00 95.00 164 ILE A C 1
ATOM 1306 O O . ILE A 1 164 ? 17.573 8.163 -11.290 1.00 95.00 164 ILE A O 1
ATOM 1310 N N . MET A 1 165 ? 16.180 6.438 -10.873 1.00 91.00 165 MET A N 1
ATOM 1311 C CA . MET A 1 165 ? 17.226 5.419 -10.816 1.00 91.00 165 MET A CA 1
ATOM 1312 C C . MET A 1 165 ? 17.902 5.230 -12.175 1.00 91.00 165 MET A C 1
ATOM 1314 O O . MET A 1 165 ? 19.129 5.254 -12.251 1.00 91.00 165 MET A O 1
ATOM 1318 N N . GLU A 1 166 ? 17.115 5.096 -13.243 1.00 91.94 166 GLU A N 1
ATOM 1319 C CA . GLU A 1 166 ? 17.603 4.937 -14.615 1.00 91.94 166 GLU A CA 1
ATOM 1320 C C . GLU A 1 166 ? 18.512 6.105 -15.003 1.00 91.94 166 GLU A C 1
ATOM 1322 O O . GLU A 1 166 ? 19.693 5.910 -15.293 1.00 91.94 166 GLU A O 1
ATOM 1327 N N . LYS A 1 167 ? 18.018 7.339 -14.852 1.00 94.88 167 LYS A N 1
ATOM 1328 C CA . LYS A 1 167 ? 18.789 8.547 -15.155 1.00 94.88 167 LYS A CA 1
ATOM 1329 C C . LYS A 1 167 ? 20.081 8.641 -14.342 1.00 94.88 167 LYS A C 1
ATOM 1331 O O . LYS A 1 167 ? 21.116 9.046 -14.872 1.00 94.88 167 LYS A O 1
ATOM 1336 N N . HIS A 1 168 ? 20.036 8.305 -13.053 1.00 95.38 168 HIS A N 1
ATOM 1337 C CA . HIS A 1 168 ? 21.224 8.332 -12.203 1.00 95.38 168 HIS A CA 1
ATOM 1338 C C . HIS A 1 168 ? 22.272 7.317 -12.680 1.00 95.38 168 HIS A C 1
ATOM 1340 O O . HIS A 1 168 ? 23.441 7.669 -12.847 1.00 95.38 168 HIS A O 1
ATOM 1346 N N . LEU A 1 169 ? 21.865 6.075 -12.955 1.00 93.00 169 LEU A N 1
ATOM 1347 C CA . LEU A 1 169 ? 22.777 5.026 -13.412 1.00 93.00 169 LEU A CA 1
ATOM 1348 C C . LEU A 1 169 ? 23.362 5.335 -14.795 1.00 93.00 169 LEU A C 1
ATOM 1350 O O . LEU A 1 169 ? 24.575 5.193 -14.979 1.00 93.00 169 LEU A O 1
ATOM 1354 N N . GLU A 1 170 ? 22.549 5.840 -15.724 1.00 94.19 170 GLU A N 1
ATOM 1355 C CA . GLU A 1 170 ? 22.983 6.304 -17.046 1.00 94.19 170 GLU A CA 1
ATOM 1356 C C . GLU A 1 170 ? 24.078 7.368 -16.959 1.00 94.19 170 GLU A C 1
ATOM 1358 O O . GLU A 1 170 ? 25.137 7.252 -17.586 1.00 94.19 170 GLU A O 1
ATOM 1363 N N . GLN A 1 171 ? 23.846 8.398 -16.144 1.00 95.25 171 GLN A N 1
ATOM 1364 C CA . GLN A 1 171 ? 24.752 9.536 -16.007 1.00 95.25 171 GLN A CA 1
ATOM 1365 C C . GLN A 1 171 ? 26.031 9.183 -15.242 1.00 95.25 171 GLN A C 1
ATOM 1367 O O . GLN A 1 171 ? 27.118 9.670 -15.570 1.00 95.25 171 GLN A O 1
ATOM 1372 N N . SER A 1 172 ? 25.926 8.356 -14.203 1.00 95.94 172 SER A N 1
ATOM 1373 C CA . SER A 1 172 ? 27.062 8.039 -13.342 1.00 95.94 172 SER A CA 1
ATOM 1374 C C . SER A 1 172 ? 27.970 6.963 -13.933 1.00 95.94 172 SER A C 1
ATOM 1376 O O . SER A 1 172 ? 29.197 7.129 -13.875 1.00 95.94 172 SER A O 1
ATOM 1378 N N . VAL A 1 173 ? 27.396 5.893 -14.497 1.00 94.62 173 VAL A N 1
ATOM 1379 C CA . VAL A 1 173 ? 28.129 4.662 -14.838 1.00 94.62 173 VAL A CA 1
ATOM 1380 C C . VAL A 1 173 ? 27.847 4.173 -16.258 1.00 94.62 173 VAL A C 1
ATOM 1382 O O . VAL A 1 173 ? 28.801 4.013 -17.014 1.00 94.62 173 VAL A O 1
ATOM 1385 N N . LEU A 1 174 ? 26.585 3.946 -16.639 1.00 91.88 174 LEU A N 1
ATOM 1386 C CA . LEU A 1 174 ? 26.265 3.143 -17.831 1.00 91.88 174 LEU A CA 1
ATOM 1387 C C . LEU A 1 174 ? 26.758 3.783 -19.135 1.00 91.88 174 LEU A C 1
ATOM 1389 O O . LEU A 1 174 ? 27.315 3.088 -19.976 1.00 91.88 174 LEU A O 1
ATOM 1393 N N . SER A 1 175 ? 26.685 5.113 -19.263 1.00 92.50 175 SER A N 1
ATOM 1394 C CA . SER A 1 175 ? 27.212 5.843 -20.433 1.00 92.50 175 SER A CA 1
ATOM 1395 C C . SER A 1 175 ? 28.731 5.730 -20.627 1.00 92.50 175 SER A C 1
ATOM 1397 O O . SER A 1 175 ? 29.249 6.081 -21.686 1.00 92.50 175 SER A O 1
ATOM 1399 N N . LYS A 1 176 ? 29.461 5.266 -19.606 1.00 93.44 176 LYS A N 1
ATOM 1400 C CA . LYS A 1 176 ? 30.920 5.091 -19.629 1.00 93.44 176 LYS A CA 1
ATOM 1401 C C . LYS A 1 176 ? 31.327 3.638 -19.862 1.00 93.44 176 LYS A C 1
ATOM 1403 O O . LYS A 1 176 ? 32.523 3.367 -19.977 1.00 93.44 176 LYS A O 1
ATOM 1408 N N . LEU A 1 177 ? 30.372 2.708 -19.875 1.00 91.62 177 LEU A N 1
ATOM 1409 C CA . LEU A 1 177 ? 30.661 1.293 -20.045 1.00 91.62 177 LEU A CA 1
ATOM 1410 C C . LEU A 1 177 ? 30.865 0.941 -21.528 1.00 91.62 177 LEU A C 1
ATOM 1412 O O . LEU A 1 177 ? 30.281 1.574 -22.408 1.00 91.62 177 LEU A O 1
ATOM 1416 N N . PRO A 1 178 ? 31.717 -0.057 -21.830 1.00 91.06 178 PRO A N 1
ATOM 1417 C CA . PRO A 1 178 ? 31.860 -0.581 -23.182 1.00 91.06 178 PRO A CA 1
ATOM 1418 C C . PRO A 1 178 ? 30.537 -1.122 -23.741 1.00 91.06 178 PRO A C 1
ATOM 1420 O O . PRO A 1 178 ? 29.656 -1.534 -22.987 1.00 91.06 178 PRO A O 1
ATOM 1423 N N . TYR A 1 179 ? 30.438 -1.181 -25.072 1.00 86.62 179 TYR A N 1
ATOM 1424 C CA . TYR A 1 179 ? 29.256 -1.681 -25.782 1.00 86.62 179 TYR A CA 1
ATOM 1425 C C . TYR A 1 179 ? 28.761 -3.022 -25.221 1.00 86.62 179 TYR A C 1
ATOM 1427 O O . TYR A 1 179 ? 29.542 -3.968 -25.084 1.00 86.62 179 TYR A O 1
ATOM 1435 N N . GLY A 1 180 ? 27.457 -3.099 -24.942 1.00 84.19 180 GLY A N 1
ATOM 1436 C CA . GLY A 1 180 ? 26.811 -4.315 -24.461 1.00 84.19 180 GLY A CA 1
ATOM 1437 C C . GLY A 1 180 ? 26.811 -4.507 -22.944 1.00 84.19 180 GLY A C 1
ATOM 1438 O O . GLY A 1 180 ? 26.365 -5.556 -22.480 1.00 84.19 180 GLY A O 1
ATOM 1439 N N . TYR A 1 181 ? 27.293 -3.511 -22.195 1.00 86.31 181 TYR A N 1
ATOM 1440 C CA . TYR A 1 181 ? 27.235 -3.422 -20.729 1.00 86.31 181 TYR A CA 1
ATOM 1441 C C . TYR A 1 181 ? 26.522 -2.146 -20.245 1.00 86.31 181 TYR A C 1
ATOM 1443 O O . TYR A 1 181 ? 26.489 -1.863 -19.055 1.00 86.31 181 TYR A O 1
ATOM 1451 N N . ASP A 1 182 ? 25.964 -1.358 -21.159 1.00 86.44 182 ASP A N 1
ATOM 1452 C CA . ASP A 1 182 ? 25.289 -0.078 -20.922 1.00 86.44 182 ASP A CA 1
ATOM 1453 C C . ASP A 1 182 ? 23.823 -0.226 -20.474 1.00 86.44 182 ASP A C 1
ATOM 1455 O O . ASP A 1 182 ? 23.128 0.763 -20.254 1.00 86.44 182 ASP A O 1
ATOM 1459 N N . SER A 1 183 ? 23.348 -1.460 -20.301 1.00 86.62 183 SER A N 1
ATOM 1460 C CA . SER A 1 183 ? 21.989 -1.749 -19.847 1.00 86.62 183 SER A CA 1
ATOM 1461 C C . SER A 1 183 ? 21.872 -1.730 -18.322 1.00 86.62 183 SER A C 1
ATOM 1463 O O . SER A 1 183 ? 22.721 -2.258 -17.608 1.00 86.62 183 SER A O 1
ATOM 1465 N N . VAL A 1 184 ? 20.761 -1.184 -17.817 1.00 86.25 184 VAL A N 1
ATOM 1466 C CA . VAL A 1 184 ? 20.394 -1.260 -16.391 1.00 86.25 184 VAL A CA 1
ATOM 1467 C C . VAL A 1 184 ? 19.831 -2.633 -15.993 1.00 86.25 184 VAL A C 1
ATOM 1469 O O . VAL A 1 184 ? 19.861 -3.001 -14.820 1.00 86.25 184 VAL A O 1
ATOM 1472 N N . THR A 1 185 ? 19.341 -3.411 -16.961 1.00 85.50 185 THR A N 1
ATOM 1473 C CA . THR A 1 185 ? 18.573 -4.644 -16.720 1.00 85.50 185 THR A CA 1
ATOM 1474 C C . THR A 1 185 ? 19.296 -5.911 -17.157 1.00 85.50 185 THR A C 1
ATOM 1476 O O . THR A 1 185 ? 18.950 -7.000 -16.707 1.00 85.50 185 THR A O 1
ATOM 1479 N N . ARG A 1 186 ? 20.313 -5.782 -18.014 1.00 84.69 186 ARG A N 1
ATOM 1480 C CA . ARG A 1 186 ? 21.120 -6.898 -18.513 1.00 84.69 186 ARG A CA 1
ATOM 1481 C C . ARG A 1 186 ? 22.562 -6.728 -18.084 1.00 84.69 186 ARG A C 1
ATOM 1483 O O . ARG A 1 186 ? 23.154 -5.670 -18.272 1.00 84.69 186 ARG A O 1
ATOM 1490 N N . GLN A 1 187 ? 23.149 -7.806 -17.581 1.00 84.56 187 GLN A N 1
ATOM 1491 C CA . GLN A 1 187 ? 24.550 -7.802 -17.177 1.00 84.56 187 GLN A CA 1
ATOM 1492 C C . GLN A 1 187 ? 25.497 -7.787 -18.384 1.00 84.56 187 GLN A C 1
ATOM 1494 O O . GLN A 1 187 ? 26.595 -7.244 -18.295 1.00 84.56 187 GLN A O 1
ATOM 1499 N N . SER A 1 188 ? 25.109 -8.427 -19.491 1.00 84.81 188 SER A N 1
ATOM 1500 C CA . SER A 1 188 ? 25.947 -8.557 -20.684 1.00 84.81 188 SER A CA 1
ATOM 1501 C C . SER A 1 188 ? 25.124 -8.878 -21.934 1.00 84.81 188 SER A C 1
ATOM 1503 O O . SER A 1 188 ? 23.943 -9.217 -21.861 1.00 84.81 188 SER A O 1
ATOM 1505 N N . LEU A 1 189 ? 25.784 -8.876 -23.093 1.00 79.56 189 LEU A N 1
ATOM 1506 C CA . LEU A 1 189 ? 25.207 -9.341 -24.361 1.00 79.56 189 LEU A CA 1
ATOM 1507 C C . LEU A 1 189 ? 24.826 -10.829 -24.351 1.00 79.56 189 LEU A C 1
ATOM 1509 O O . LEU A 1 189 ? 23.963 -11.236 -25.123 1.00 79.56 189 LEU A O 1
ATOM 1513 N N . SER A 1 190 ? 25.481 -11.637 -23.511 1.00 79.81 190 SER A N 1
ATOM 1514 C CA . SER A 1 190 ? 25.201 -13.071 -23.377 1.00 79.81 190 SER A CA 1
ATOM 1515 C C . SER A 1 190 ? 24.071 -13.393 -22.404 1.00 79.81 190 SER A C 1
ATOM 1517 O O . SER A 1 190 ? 23.622 -14.536 -22.383 1.00 79.81 190 SER A O 1
ATOM 1519 N N . SER A 1 191 ? 23.617 -12.418 -21.611 1.00 79.50 191 SER A N 1
ATOM 1520 C CA . SER A 1 191 ? 22.410 -12.567 -20.794 1.00 79.50 191 SER A CA 1
ATOM 1521 C C . SER A 1 191 ? 21.253 -12.921 -21.718 1.00 79.50 191 SER A C 1
ATOM 1523 O O . SER A 1 191 ? 21.140 -12.323 -22.786 1.00 79.50 191 SER A O 1
ATOM 1525 N N . THR A 1 192 ? 20.420 -13.893 -21.364 1.00 69.56 192 THR A N 1
ATOM 1526 C CA . THR A 1 192 ? 19.218 -14.225 -22.144 1.00 69.56 192 THR A CA 1
ATOM 1527 C C . THR A 1 192 ? 18.060 -13.325 -21.735 1.00 69.56 192 THR A C 1
ATOM 1529 O O . THR A 1 192 ? 17.347 -12.809 -22.600 1.00 69.56 192 THR A O 1
ATOM 1532 N N . GLU A 1 193 ? 17.961 -13.038 -20.438 1.00 78.25 193 GLU A N 1
ATOM 1533 C CA . GLU A 1 193 ? 16.892 -12.272 -19.808 1.00 78.25 193 GLU A CA 1
ATOM 1534 C C . GLU A 1 193 ? 17.462 -11.078 -19.027 1.00 78.25 193 GLU A C 1
ATOM 1536 O O . GLU A 1 193 ? 18.618 -10.677 -19.205 1.00 78.25 193 GLU A O 1
ATOM 1541 N N . ASP A 1 194 ? 16.613 -10.443 -18.227 1.00 81.25 194 ASP A N 1
ATOM 1542 C CA . ASP A 1 194 ? 16.974 -9.288 -17.416 1.00 81.25 194 ASP A CA 1
ATOM 1543 C C . ASP A 1 194 ? 17.518 -9.712 -16.047 1.00 81.25 194 ASP A C 1
ATOM 1545 O O . ASP A 1 194 ? 16.942 -9.421 -14.998 1.00 81.25 194 ASP A O 1
ATOM 1549 N N . ASP A 1 195 ? 18.655 -10.404 -16.090 1.00 81.50 195 ASP A N 1
ATOM 1550 C CA . ASP A 1 195 ? 19.258 -11.116 -14.957 1.00 81.50 195 ASP A CA 1
ATOM 1551 C C . ASP A 1 195 ? 19.686 -10.206 -13.783 1.00 81.50 195 ASP A C 1
ATOM 1553 O O . ASP A 1 195 ? 20.024 -10.699 -12.707 1.00 81.50 195 ASP A O 1
ATOM 1557 N N . THR A 1 196 ? 19.720 -8.878 -13.963 1.00 84.19 196 THR A N 1
ATOM 1558 C CA . THR A 1 196 ? 20.095 -7.926 -12.898 1.00 84.19 196 THR A CA 1
ATOM 1559 C C . THR A 1 196 ? 18.898 -7.360 -12.141 1.00 84.19 196 THR A C 1
ATOM 1561 O O . THR A 1 196 ? 19.086 -6.647 -11.150 1.00 84.19 196 THR A O 1
ATOM 1564 N N . VAL A 1 197 ? 17.670 -7.647 -12.584 1.00 87.06 197 VAL A N 1
ATOM 1565 C CA . VAL A 1 197 ? 16.463 -7.136 -11.936 1.00 87.06 197 VAL A CA 1
ATOM 1566 C C . VAL A 1 197 ? 16.119 -8.004 -10.722 1.00 87.06 197 VAL A C 1
ATOM 1568 O O . VAL A 1 197 ? 15.912 -9.204 -10.868 1.00 87.06 197 VAL A O 1
ATOM 1571 N N . PRO A 1 198 ? 16.046 -7.429 -9.507 1.00 87.12 198 PRO A N 1
ATOM 1572 C CA . PRO A 1 198 ? 15.691 -8.194 -8.322 1.00 87.12 198 PRO A CA 1
ATOM 1573 C C . PRO A 1 198 ? 14.216 -8.608 -8.366 1.00 87.12 198 PRO A C 1
ATOM 1575 O O . PRO A 1 198 ? 13.332 -7.769 -8.555 1.00 87.12 198 PRO A O 1
ATOM 1578 N N . GLU A 1 199 ? 13.959 -9.888 -8.107 1.00 89.19 199 GLU A N 1
ATOM 1579 C CA . GLU A 1 199 ? 12.618 -10.476 -8.057 1.00 89.19 199 GLU A CA 1
ATOM 1580 C C . GLU A 1 199 ? 12.285 -11.000 -6.650 1.00 89.19 199 GLU A C 1
ATOM 1582 O O . GLU A 1 199 ? 13.186 -11.374 -5.885 1.00 89.19 199 GLU A O 1
ATOM 1587 N N . PRO A 1 200 ? 11.000 -11.006 -6.256 1.00 87.56 200 PRO A N 1
ATOM 1588 C CA . PRO A 1 200 ? 10.584 -11.591 -4.989 1.00 87.56 200 PRO A CA 1
ATOM 1589 C C . PRO A 1 200 ? 10.745 -13.118 -5.004 1.00 87.56 200 PRO A C 1
ATOM 1591 O O . PRO A 1 200 ? 10.319 -13.798 -5.932 1.00 87.56 200 PRO A O 1
ATOM 1594 N N . GLN A 1 201 ? 11.303 -13.678 -3.930 1.00 83.94 201 GLN A N 1
ATOM 1595 C CA . GLN A 1 201 ? 11.450 -15.127 -3.769 1.00 83.94 201 GLN A CA 1
ATOM 1596 C C . GLN A 1 201 ? 10.113 -15.765 -3.370 1.00 83.94 201 GLN A C 1
ATOM 1598 O O . GLN A 1 201 ? 9.744 -15.766 -2.193 1.00 83.94 201 GLN A O 1
ATOM 1603 N N . LEU A 1 202 ? 9.376 -16.305 -4.341 1.00 80.56 202 LEU A N 1
ATOM 1604 C CA . LEU A 1 202 ? 8.046 -16.884 -4.106 1.00 80.56 202 LEU A CA 1
ATOM 1605 C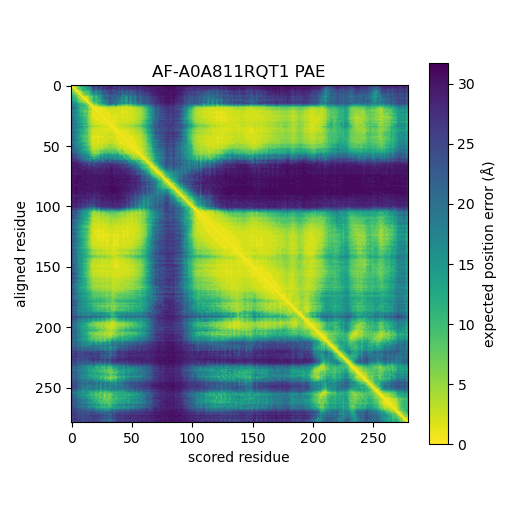 C . LEU A 1 202 ? 8.083 -18.238 -3.373 1.00 80.56 202 LEU A C 1
ATOM 1607 O O . LEU A 1 202 ? 7.091 -18.617 -2.754 1.00 80.56 202 LEU A O 1
ATOM 1611 N N . ASP A 1 203 ? 9.234 -18.912 -3.362 1.00 72.56 203 ASP A N 1
ATOM 1612 C CA . ASP A 1 203 ? 9.460 -20.156 -2.609 1.00 72.56 203 ASP A CA 1
ATOM 1613 C C . ASP A 1 203 ? 9.787 -19.914 -1.125 1.00 72.56 203 ASP A C 1
ATOM 1615 O O . ASP A 1 203 ? 10.109 -20.840 -0.382 1.00 72.56 203 ASP A O 1
ATOM 1619 N N . THR A 1 204 ? 9.693 -18.663 -0.666 1.00 73.12 204 THR A N 1
ATOM 1620 C CA . THR A 1 204 ? 9.825 -18.333 0.756 1.00 73.12 204 THR A CA 1
ATOM 1621 C C . THR A 1 204 ? 8.669 -18.937 1.543 1.00 73.12 204 THR A C 1
ATOM 1623 O O . THR A 1 204 ? 7.515 -18.875 1.120 1.00 73.12 204 THR A O 1
ATOM 1626 N N . PHE A 1 205 ? 8.962 -19.469 2.723 1.00 73.88 205 PHE A N 1
ATOM 1627 C CA . PHE A 1 205 ? 7.946 -19.995 3.619 1.00 73.88 205 PHE A CA 1
ATOM 1628 C C . PHE A 1 205 ? 7.327 -18.908 4.506 1.00 73.88 205 PHE A C 1
ATOM 1630 O O . PHE A 1 205 ? 8.016 -18.011 4.992 1.00 73.88 205 PHE A O 1
ATOM 1637 N N . VAL A 1 206 ? 6.025 -19.022 4.759 1.00 71.31 206 VAL A N 1
ATOM 1638 C CA . VAL A 1 206 ? 5.269 -18.169 5.680 1.00 71.31 206 VAL A CA 1
ATOM 1639 C C . VAL A 1 206 ? 4.623 -19.007 6.778 1.00 71.31 206 VAL A C 1
ATOM 1641 O O . VAL A 1 206 ? 4.246 -20.159 6.561 1.00 71.31 206 VAL A O 1
ATOM 1644 N N . PHE A 1 207 ? 4.475 -18.413 7.962 1.00 74.56 207 PHE A N 1
ATOM 1645 C CA . PHE A 1 207 ? 3.759 -19.029 9.075 1.00 74.56 207 PHE A CA 1
ATOM 1646 C C . PHE A 1 207 ? 2.268 -18.710 8.985 1.00 74.56 207 PHE A C 1
ATOM 1648 O O . PHE A 1 207 ? 1.863 -17.551 8.856 1.00 74.56 207 PHE A O 1
ATOM 1655 N N . CYS A 1 208 ? 1.437 -19.739 9.085 1.00 70.19 208 CYS A N 1
ATOM 1656 C CA . CYS A 1 208 ? -0.015 -19.625 9.069 1.00 70.19 208 C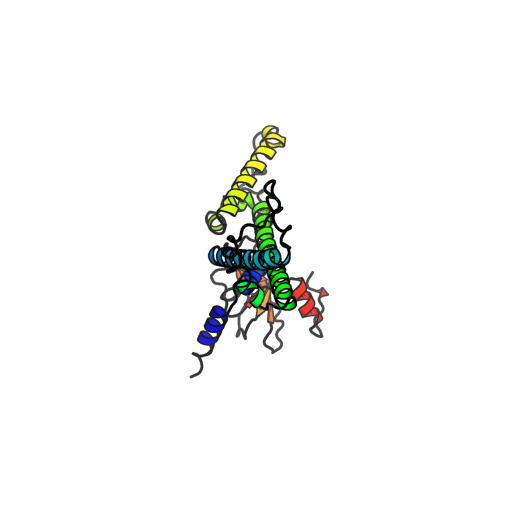YS A CA 1
ATOM 1657 C C . CYS A 1 208 ? -0.604 -20.348 10.276 1.00 70.19 208 CYS A C 1
ATOM 1659 O O . CYS A 1 208 ? -0.148 -21.427 10.635 1.00 70.19 208 CYS A O 1
ATOM 1661 N N . LYS A 1 209 ? -1.630 -19.766 10.890 1.00 70.00 209 LYS A N 1
ATOM 1662 C CA . LYS A 1 209 ? -2.386 -20.341 11.999 1.00 70.00 209 LYS A CA 1
ATOM 1663 C C . LYS A 1 209 ? -3.838 -20.574 11.592 1.00 70.00 209 LYS A C 1
ATOM 1665 O O . LYS A 1 209 ? -4.442 -19.676 11.000 1.00 70.00 209 LYS A O 1
ATOM 1670 N N . THR A 1 210 ? -4.397 -21.730 11.934 1.00 65.81 210 THR A N 1
ATOM 1671 C CA . THR A 1 210 ? -5.823 -22.032 11.732 1.00 65.81 210 THR A CA 1
ATOM 1672 C C . THR A 1 210 ? -6.718 -21.110 12.561 1.00 65.81 210 THR A C 1
ATOM 1674 O O . THR A 1 210 ? -6.399 -20.779 13.699 1.00 65.81 210 THR A O 1
ATOM 1677 N N . LYS A 1 211 ? -7.833 -20.657 11.983 1.00 64.94 211 LYS A N 1
ATOM 1678 C CA . LYS A 1 211 ? -8.890 -19.902 12.679 1.00 64.94 211 LYS A CA 1
ATOM 1679 C C . LYS A 1 211 ? -10.008 -20.809 13.210 1.00 64.94 211 LYS A C 1
ATOM 1681 O O . LYS A 1 211 ? -10.759 -20.393 14.083 1.00 64.94 211 LYS A O 1
ATOM 1686 N N . SER A 1 212 ? -10.145 -21.994 12.632 1.00 59.00 212 SER A N 1
ATOM 1687 C CA . SER A 1 212 ? -11.208 -22.975 12.861 1.00 59.00 212 SER A CA 1
ATOM 1688 C C . SER A 1 212 ? -10.672 -24.361 12.497 1.00 59.00 212 SER A C 1
ATOM 1690 O O . SER A 1 212 ? -9.590 -24.455 11.911 1.00 59.00 212 SER A O 1
ATOM 1692 N N . ASP A 1 213 ? -11.389 -25.431 12.852 1.00 57.19 213 ASP A N 1
ATOM 1693 C CA . ASP A 1 213 ? -10.977 -26.791 12.498 1.00 57.19 213 ASP A CA 1
ATOM 1694 C C . ASP A 1 213 ? -10.891 -26.938 10.975 1.00 57.19 213 ASP A C 1
ATOM 1696 O O . ASP A 1 213 ? -11.887 -26.914 10.246 1.00 57.19 213 ASP A O 1
ATOM 1700 N N . VAL A 1 214 ? -9.659 -27.036 10.488 1.00 52.91 214 VAL A N 1
ATOM 1701 C CA . VAL A 1 214 ? -9.372 -27.300 9.089 1.00 52.91 214 VAL A CA 1
ATOM 1702 C C . VAL A 1 214 ? -9.252 -28.807 9.025 1.00 52.91 214 VAL A C 1
ATOM 1704 O O . VAL A 1 214 ? -8.216 -29.355 9.400 1.00 52.91 214 VAL A O 1
ATOM 1707 N N . GLY A 1 215 ? -10.335 -29.475 8.612 1.00 56.75 215 GLY A N 1
ATOM 1708 C CA . GLY A 1 215 ? -10.343 -30.925 8.396 1.00 56.75 215 GLY A CA 1
ATOM 1709 C C . GLY A 1 215 ? -9.159 -31.382 7.530 1.00 56.75 215 GLY A C 1
ATOM 1710 O O . GLY A 1 215 ? -8.411 -30.558 7.019 1.00 56.75 215 GLY A O 1
ATOM 1711 N N . ALA A 1 216 ? -8.967 -32.691 7.335 1.00 52.41 216 ALA A N 1
ATOM 1712 C CA . ALA A 1 216 ? -7.759 -33.244 6.703 1.00 52.41 216 ALA A CA 1
ATOM 1713 C C . ALA A 1 216 ? -7.347 -32.521 5.394 1.00 52.41 216 ALA A C 1
ATOM 1715 O O . ALA A 1 216 ? -7.867 -32.808 4.316 1.00 52.41 216 ALA A O 1
ATOM 1716 N N . PHE A 1 217 ? -6.404 -31.580 5.504 1.00 54.00 217 PHE A N 1
ATOM 1717 C CA . PHE A 1 217 ? -5.885 -30.777 4.404 1.00 54.00 217 PHE A CA 1
ATOM 1718 C C . PHE A 1 217 ? -4.490 -31.290 4.068 1.00 54.00 217 PHE A C 1
ATOM 1720 O O . PHE A 1 217 ? -3.600 -31.299 4.918 1.00 54.00 217 PHE A O 1
ATOM 1727 N N . GLN A 1 218 ? -4.312 -31.763 2.838 1.00 50.88 218 GLN A N 1
ATOM 1728 C CA . GLN A 1 218 ? -3.038 -32.293 2.372 1.00 50.88 218 GLN A CA 1
ATOM 1729 C C . GLN A 1 218 ? -2.229 -31.132 1.781 1.00 50.88 218 GLN A C 1
ATOM 1731 O O . GLN A 1 218 ? -2.507 -30.672 0.678 1.00 50.88 218 GLN A O 1
ATOM 1736 N N . LEU A 1 219 ? -1.278 -30.607 2.556 1.00 55.47 219 LEU A N 1
ATOM 1737 C CA . LEU A 1 219 ? -0.214 -29.740 2.047 1.00 55.47 219 LEU A CA 1
ATOM 1738 C C . LEU A 1 219 ? 0.934 -30.634 1.568 1.00 55.47 219 LEU A C 1
ATOM 1740 O O . LEU A 1 219 ? 1.309 -31.568 2.277 1.00 55.47 219 LEU A O 1
ATOM 1744 N N . ASP A 1 220 ? 1.463 -30.361 0.375 1.00 48.12 220 ASP A N 1
ATOM 1745 C CA . ASP A 1 220 ? 2.546 -31.145 -0.226 1.00 48.12 220 ASP A CA 1
ATOM 1746 C C . ASP A 1 220 ? 3.760 -31.266 0.722 1.00 48.12 220 ASP A C 1
ATOM 1748 O O . ASP A 1 220 ? 4.267 -30.259 1.218 1.00 48.12 220 ASP A O 1
ATOM 1752 N N . ASP A 1 221 ? 4.166 -32.522 0.960 1.00 44.38 221 ASP A N 1
ATOM 1753 C CA . ASP A 1 221 ? 5.349 -33.176 1.568 1.00 44.38 221 ASP A CA 1
ATOM 1754 C C . ASP A 1 221 ? 6.326 -32.465 2.546 1.00 44.38 221 ASP A C 1
ATOM 1756 O O . ASP A 1 221 ? 7.132 -33.152 3.176 1.00 44.38 221 ASP A O 1
ATOM 1760 N N . ILE A 1 222 ? 6.296 -31.147 2.757 1.00 45.91 222 ILE A N 1
ATOM 1761 C CA . ILE A 1 222 ? 7.258 -30.418 3.619 1.00 45.91 222 ILE A CA 1
ATOM 1762 C C . ILE A 1 222 ? 6.658 -30.064 4.989 1.00 45.91 222 ILE A C 1
ATOM 1764 O O . ILE A 1 222 ? 7.378 -29.727 5.935 1.00 45.91 222 ILE A O 1
ATOM 1768 N N . THR A 1 223 ? 5.340 -30.169 5.158 1.00 45.69 223 THR A N 1
ATOM 1769 C CA . THR A 1 223 ? 4.699 -29.831 6.431 1.00 45.69 223 THR A CA 1
ATOM 1770 C C . THR A 1 223 ? 4.943 -30.951 7.437 1.00 45.69 223 THR A C 1
ATOM 1772 O O . THR A 1 223 ? 4.305 -32.003 7.413 1.00 45.69 223 THR A O 1
ATOM 1775 N N . SER A 1 224 ? 5.879 -30.733 8.364 1.00 44.28 224 SER A N 1
ATOM 1776 C CA . SER A 1 224 ? 5.899 -31.527 9.588 1.00 44.28 224 SER A CA 1
ATOM 1777 C C . SER A 1 224 ? 4.579 -31.265 10.309 1.00 44.28 224 SER A C 1
ATOM 1779 O O . SER A 1 224 ? 4.336 -30.178 10.827 1.00 44.28 224 SER A O 1
ATOM 1781 N N . ASN A 1 225 ? 3.688 -32.253 10.258 1.00 42.62 225 ASN A N 1
ATOM 1782 C CA . ASN A 1 225 ? 2.420 -32.246 10.964 1.00 42.62 225 ASN A CA 1
ATOM 1783 C C . ASN A 1 225 ? 2.703 -32.085 12.463 1.00 42.62 225 ASN A C 1
ATOM 1785 O O . ASN A 1 225 ? 2.924 -33.064 13.175 1.00 42.62 225 ASN A O 1
ATOM 1789 N N . LEU A 1 226 ? 2.680 -30.850 12.966 1.00 43.41 226 LEU A N 1
ATOM 1790 C CA . LEU A 1 226 ? 2.508 -30.560 14.387 1.00 43.41 226 LEU A CA 1
ATOM 1791 C C . LEU A 1 226 ? 1.042 -30.817 14.754 1.00 43.41 226 LEU A C 1
ATOM 1793 O O . LEU A 1 226 ? 0.307 -29.937 15.192 1.00 43.41 226 LEU A O 1
ATOM 1797 N N . THR A 1 227 ? 0.595 -32.051 14.535 1.00 41.78 227 THR A N 1
ATOM 1798 C CA . THR A 1 227 ? -0.705 -32.517 14.986 1.00 41.78 227 THR A CA 1
ATOM 1799 C C . THR A 1 227 ? -0.585 -32.875 16.453 1.00 41.78 227 THR A C 1
ATOM 1801 O O . THR A 1 227 ? 0.045 -33.869 16.809 1.00 41.78 227 THR A O 1
ATOM 1804 N N . ASN A 1 228 ? -1.235 -32.088 17.301 1.00 36.84 228 ASN A N 1
ATOM 1805 C CA . ASN A 1 228 ? -1.902 -32.662 18.456 1.00 36.84 228 ASN A CA 1
ATOM 1806 C C . ASN A 1 228 ? -3.170 -31.861 18.765 1.00 36.84 228 ASN A C 1
ATOM 1808 O O . ASN A 1 228 ? -3.151 -30.889 19.515 1.00 36.84 228 ASN A O 1
ATOM 1812 N N . GLY A 1 229 ? -4.263 -32.299 18.139 1.00 38.38 229 GLY A N 1
ATOM 1813 C CA . GLY A 1 229 ? -5.541 -32.533 18.811 1.00 38.38 229 GLY A CA 1
ATOM 1814 C C . GLY A 1 229 ? -6.319 -31.364 19.405 1.00 38.38 229 GLY A C 1
ATOM 1815 O O . GLY A 1 229 ? -7.261 -31.654 20.123 1.00 38.38 229 GLY A O 1
ATOM 1816 N N . ASN A 1 230 ? -5.982 -30.101 19.146 1.00 43.59 230 ASN A N 1
ATOM 1817 C CA . ASN A 1 230 ? -6.810 -28.953 19.531 1.00 43.59 230 ASN A CA 1
ATOM 1818 C C . ASN A 1 230 ? -6.662 -27.824 18.498 1.00 43.59 230 ASN A C 1
ATOM 1820 O O . ASN A 1 230 ? -5.613 -27.717 17.867 1.00 43.59 230 ASN A O 1
ATOM 1824 N N . GLU A 1 231 ? -7.710 -27.006 18.394 1.00 50.34 231 GLU A N 1
ATOM 1825 C CA . GLU A 1 231 ? -8.133 -25.992 17.399 1.00 50.34 231 GLU A CA 1
ATOM 1826 C C . GLU A 1 231 ? -7.100 -24.983 16.825 1.00 50.34 231 GLU A C 1
ATOM 1828 O O . GLU A 1 231 ? -7.471 -24.094 16.065 1.00 50.34 231 GLU A O 1
ATOM 1833 N N . ASP A 1 232 ? -5.801 -25.122 17.085 1.00 53.69 232 ASP A N 1
ATOM 1834 C CA . ASP A 1 232 ? -4.768 -24.156 16.705 1.00 53.69 232 ASP A CA 1
ATOM 1835 C C . ASP A 1 232 ? -3.517 -24.843 16.116 1.00 53.69 232 ASP A C 1
ATOM 1837 O O . ASP A 1 232 ? -2.564 -25.172 16.835 1.00 53.69 232 ASP A O 1
ATOM 1841 N N . VAL A 1 233 ? -3.500 -25.039 14.792 1.00 59.56 233 VAL A N 1
ATOM 1842 C CA . VAL A 1 233 ? -2.357 -25.572 14.029 1.00 59.56 233 VAL A CA 1
ATOM 1843 C C . VAL A 1 233 ? -1.540 -24.419 13.450 1.00 59.56 233 VAL A C 1
ATOM 1845 O O . VAL A 1 233 ? -2.079 -23.550 12.767 1.00 59.56 233 VAL A O 1
ATOM 1848 N N . LEU A 1 234 ? -0.226 -24.433 13.698 1.00 61.16 234 LEU A N 1
ATOM 1849 C CA . LEU A 1 234 ? 0.744 -23.578 13.015 1.00 61.16 234 LEU A CA 1
ATOM 1850 C C . LEU A 1 234 ? 1.349 -24.363 11.844 1.00 61.16 234 LEU A C 1
ATOM 1852 O O . LEU A 1 234 ? 1.997 -25.387 12.057 1.00 61.16 234 LEU A O 1
ATOM 1856 N N . ALA A 1 235 ? 1.144 -23.886 10.621 1.00 63.28 235 ALA A N 1
ATOM 1857 C CA . ALA A 1 235 ? 1.691 -24.459 9.400 1.00 63.28 235 ALA A CA 1
ATOM 1858 C C . ALA A 1 235 ? 2.745 -23.533 8.787 1.00 63.28 235 ALA A C 1
ATOM 1860 O O . ALA A 1 235 ? 2.638 -22.307 8.853 1.00 63.28 235 ALA A O 1
ATOM 1861 N N . ILE A 1 236 ? 3.751 -24.143 8.166 1.00 64.50 236 ILE A N 1
ATOM 1862 C CA . ILE A 1 236 ? 4.753 -23.470 7.345 1.00 64.50 236 ILE A CA 1
ATOM 1863 C C . ILE A 1 236 ? 4.384 -23.766 5.896 1.00 64.50 236 ILE A C 1
ATOM 1865 O O . ILE A 1 236 ? 4.407 -24.923 5.480 1.00 64.50 236 ILE A O 1
ATOM 1869 N N . ILE A 1 237 ? 3.993 -22.739 5.149 1.00 64.38 237 ILE A N 1
ATOM 1870 C CA . ILE A 1 237 ? 3.455 -22.886 3.793 1.00 64.38 237 ILE A CA 1
ATOM 1871 C C . ILE A 1 237 ? 4.320 -22.073 2.836 1.00 64.38 237 ILE A C 1
ATOM 1873 O O . ILE A 1 237 ? 4.754 -20.977 3.186 1.00 64.38 237 ILE A O 1
ATOM 1877 N N . SER A 1 238 ? 4.595 -22.591 1.637 1.00 62.44 238 SER A N 1
ATOM 1878 C CA . SER A 1 238 ? 5.264 -21.798 0.602 1.00 62.44 238 SER A CA 1
ATOM 1879 C C . SER A 1 238 ? 4.412 -20.582 0.239 1.00 62.44 238 SER A C 1
ATOM 1881 O O . SER A 1 238 ? 3.184 -20.647 0.186 1.00 62.44 238 SER A O 1
ATOM 1883 N N . SER A 1 239 ? 5.051 -19.451 -0.036 1.00 65.25 239 SER A N 1
ATOM 1884 C CA . SER A 1 239 ? 4.352 -18.226 -0.412 1.00 65.25 239 SER A CA 1
ATOM 1885 C C . SER A 1 239 ? 3.512 -18.428 -1.684 1.00 65.25 239 SER A C 1
ATOM 1887 O O . SER A 1 239 ? 2.367 -17.983 -1.732 1.00 65.25 239 SER A O 1
ATOM 1889 N N . THR A 1 240 ? 4.004 -19.181 -2.671 1.00 60.34 240 THR A N 1
ATOM 1890 C CA . THR A 1 240 ? 3.222 -19.582 -3.859 1.00 60.34 240 THR A CA 1
ATOM 1891 C C . THR A 1 240 ? 1.877 -20.228 -3.509 1.00 60.34 240 THR A C 1
ATOM 1893 O O . THR A 1 240 ? 0.854 -19.892 -4.110 1.00 60.34 240 THR A O 1
ATOM 1896 N N . HIS A 1 241 ? 1.850 -21.113 -2.511 1.00 61.19 241 HIS A N 1
ATOM 1897 C CA . HIS A 1 241 ? 0.627 -21.757 -2.037 1.00 61.19 241 HIS A CA 1
ATOM 1898 C C . HIS A 1 241 ? -0.164 -20.899 -1.058 1.00 61.19 241 HIS A C 1
ATOM 1900 O O . HIS A 1 241 ? -1.371 -21.061 -0.983 1.00 61.19 241 HIS A O 1
ATOM 1906 N N . ALA A 1 242 ? 0.463 -19.985 -0.320 1.00 58.44 242 ALA A N 1
ATOM 1907 C CA . ALA A 1 242 ? -0.251 -19.110 0.599 1.00 58.44 242 ALA A CA 1
ATOM 1908 C C . ALA A 1 242 ? -1.060 -18.040 -0.147 1.00 58.44 242 ALA A C 1
ATOM 1910 O O . ALA A 1 242 ? -2.184 -17.764 0.253 1.00 58.44 242 ALA A O 1
ATOM 1911 N N . TRP A 1 243 ? -0.522 -17.466 -1.232 1.00 65.00 243 TRP A N 1
ATOM 1912 C CA . TRP A 1 243 ? -1.092 -16.290 -1.912 1.00 65.00 243 TRP A CA 1
ATOM 1913 C C . TRP A 1 243 ? -1.841 -16.588 -3.224 1.00 65.00 243 TRP A C 1
ATOM 1915 O O . TRP A 1 243 ? -2.357 -15.666 -3.857 1.00 65.00 243 TRP A O 1
ATOM 1925 N N . SER A 1 244 ? -1.943 -17.860 -3.631 1.00 53.16 244 SER A N 1
ATOM 1926 C CA . SER A 1 244 ? -2.661 -18.267 -4.849 1.00 53.16 244 SER A CA 1
ATOM 1927 C C . SER A 1 244 ? -4.184 -18.060 -4.733 1.00 53.16 244 SER A C 1
ATOM 1929 O O . SER A 1 244 ? -4.762 -18.349 -3.686 1.00 53.16 244 SER A O 1
ATOM 1931 N N . PRO A 1 245 ? -4.891 -17.651 -5.807 1.00 47.16 245 PRO A N 1
ATOM 1932 C CA . PRO A 1 245 ? -6.357 -17.581 -5.826 1.00 47.16 245 PRO A CA 1
ATOM 1933 C C . PRO A 1 245 ? -7.055 -18.919 -5.531 1.00 47.16 245 PRO A C 1
ATOM 1935 O O . PRO A 1 245 ? -8.202 -18.929 -5.096 1.00 47.16 245 PRO A O 1
ATOM 1938 N N . SER A 1 246 ? -6.373 -20.043 -5.780 1.00 40.78 246 SER A N 1
ATOM 1939 C CA . SER A 1 246 ? -6.856 -21.399 -5.478 1.00 40.78 246 SER A CA 1
ATOM 1940 C C . SER A 1 246 ? -6.524 -21.849 -4.051 1.00 40.78 246 SER A C 1
ATOM 1942 O O . SER A 1 246 ? -6.962 -22.917 -3.626 1.00 40.78 246 SER A O 1
ATOM 1944 N N . ALA A 1 247 ? -5.745 -21.061 -3.307 1.00 48.34 247 ALA A N 1
ATOM 1945 C CA . ALA A 1 247 ? -5.341 -21.386 -1.955 1.00 48.34 247 ALA A CA 1
ATOM 1946 C C . ALA A 1 247 ? -6.492 -21.177 -0.970 1.00 48.34 247 ALA A C 1
ATOM 1948 O O . ALA A 1 247 ? -6.870 -20.055 -0.626 1.00 48.34 247 ALA A O 1
ATOM 1949 N N . VAL A 1 248 ? -6.986 -22.288 -0.432 1.00 41.31 248 VAL A N 1
ATOM 1950 C CA . VAL A 1 248 ? -7.958 -22.343 0.673 1.00 41.31 248 VAL A CA 1
ATOM 1951 C C . VAL A 1 248 ? -7.491 -21.535 1.903 1.00 41.31 248 VAL A C 1
ATOM 1953 O O . VAL A 1 248 ? -8.317 -21.073 2.688 1.00 41.31 248 VAL A O 1
ATOM 1956 N N . ILE A 1 249 ? -6.181 -21.291 2.024 1.00 47.06 249 ILE A N 1
ATOM 1957 C CA . ILE A 1 249 ? -5.500 -20.614 3.140 1.00 47.06 249 ILE A CA 1
ATOM 1958 C C . ILE A 1 249 ? -5.796 -19.104 3.208 1.00 47.06 249 ILE A C 1
ATOM 1960 O O . ILE A 1 249 ? -5.728 -18.517 4.284 1.00 47.06 249 ILE A O 1
ATOM 1964 N N . LEU A 1 250 ? -6.174 -18.454 2.103 1.00 44.53 250 LEU A N 1
ATOM 1965 C CA . LEU A 1 250 ? -6.582 -17.039 2.132 1.00 44.53 250 LEU A CA 1
ATOM 1966 C C . LEU A 1 250 ? -8.072 -16.810 1.931 1.00 44.53 250 LEU A C 1
ATOM 1968 O O . LEU A 1 250 ? -8.522 -15.680 2.145 1.00 44.53 250 LEU A O 1
ATOM 1972 N N . SER A 1 251 ? -8.843 -17.851 1.594 1.00 45.88 251 SER A N 1
ATOM 1973 C CA . SER A 1 251 ? -10.285 -17.768 1.804 1.00 45.88 251 SER A CA 1
ATOM 1974 C C . SER A 1 251 ? -10.487 -17.548 3.301 1.00 45.88 251 SER A C 1
ATOM 1976 O O . SER A 1 251 ? -9.933 -18.271 4.128 1.00 45.88 251 SER A O 1
ATOM 1978 N N . ASP A 1 252 ? -11.207 -16.492 3.655 1.00 50.59 252 ASP A N 1
ATOM 1979 C CA . ASP A 1 252 ? -11.296 -15.916 4.998 1.00 50.59 252 ASP A CA 1
ATOM 1980 C C . ASP A 1 252 ? -11.654 -16.903 6.131 1.00 50.59 252 ASP A C 1
ATOM 1982 O O . ASP A 1 252 ? -11.460 -16.627 7.318 1.00 50.59 252 ASP A O 1
ATOM 1986 N N . ARG A 1 253 ? -12.114 -18.089 5.740 1.00 52.00 253 ARG A N 1
ATOM 1987 C CA . ARG A 1 253 ? -12.806 -19.082 6.543 1.00 52.00 253 ARG A CA 1
ATOM 1988 C C . ARG A 1 253 ? -11.915 -19.909 7.472 1.00 52.00 253 ARG A C 1
ATOM 1990 O O . ARG A 1 253 ? -12.431 -20.369 8.482 1.00 52.00 253 ARG A O 1
ATOM 1997 N N . PHE A 1 254 ? -10.618 -20.091 7.180 1.00 49.84 254 PHE A N 1
ATOM 1998 C CA . PHE A 1 254 ? -9.839 -21.152 7.854 1.00 49.84 254 PHE A CA 1
ATOM 1999 C C . PHE A 1 254 ? -8.440 -20.791 8.366 1.00 49.84 254 PHE A C 1
ATOM 2001 O O . PHE A 1 254 ? -7.999 -21.416 9.325 1.00 49.84 254 PHE A O 1
ATOM 2008 N N . TRP A 1 255 ? -7.729 -19.802 7.808 1.00 57.59 255 TRP A N 1
ATOM 2009 C CA . TRP A 1 255 ? -6.336 -19.522 8.202 1.00 57.59 255 TRP A CA 1
ATOM 2010 C C . TRP A 1 255 ? -6.033 -18.024 8.361 1.00 57.59 255 TRP A C 1
ATOM 2012 O O . TRP A 1 255 ? -6.705 -17.150 7.812 1.00 57.59 255 TRP A O 1
ATOM 2022 N N . SER A 1 256 ? -5.008 -17.717 9.155 1.00 63.50 256 SER A N 1
ATOM 2023 C CA . SER A 1 256 ? -4.482 -16.375 9.404 1.00 63.50 256 SER A CA 1
ATOM 2024 C C . SER A 1 256 ? -2.956 -16.380 9.371 1.00 63.50 256 SER A C 1
ATOM 2026 O O . SER A 1 256 ? -2.322 -17.283 9.909 1.00 63.50 256 SER A O 1
ATOM 2028 N N . VAL A 1 257 ? -2.346 -15.378 8.742 1.00 69.00 257 VAL A N 1
ATOM 2029 C CA . VAL A 1 257 ? -0.884 -15.269 8.691 1.00 69.00 257 VAL A CA 1
ATOM 2030 C C . VAL A 1 257 ? -0.343 -14.751 10.023 1.00 69.00 257 VAL A C 1
ATOM 2032 O O . VAL A 1 257 ? -0.899 -13.819 10.616 1.00 69.00 257 VAL A O 1
ATOM 2035 N N . VAL A 1 258 ? 0.742 -15.370 10.486 1.00 65.94 258 VAL A N 1
ATOM 2036 C CA . VAL A 1 258 ? 1.385 -15.101 11.775 1.00 65.94 258 VAL A CA 1
ATOM 2037 C C . VAL A 1 258 ? 2.797 -14.585 11.535 1.00 65.94 258 VAL A C 1
ATOM 2039 O O . VAL A 1 258 ? 3.501 -15.034 10.631 1.00 65.94 258 VAL A O 1
ATOM 2042 N N . THR A 1 259 ? 3.216 -13.600 12.323 1.00 64.12 259 THR A N 1
ATOM 2043 C CA . THR A 1 259 ? 4.585 -13.081 12.250 1.00 64.12 259 THR A CA 1
ATOM 2044 C C . THR A 1 259 ? 5.583 -14.068 12.857 1.00 64.12 259 THR A C 1
ATOM 2046 O O . THR A 1 259 ? 5.234 -14.884 13.702 1.00 64.12 259 THR A O 1
ATOM 2049 N N . HIS A 1 260 ? 6.856 -13.975 12.467 1.00 63.84 260 HIS A N 1
ATOM 2050 C CA . HIS A 1 260 ? 7.912 -14.830 13.024 1.00 63.84 260 HIS A CA 1
ATOM 2051 C C . HIS A 1 260 ? 8.022 -14.718 14.558 1.00 63.84 260 HIS A C 1
ATOM 2053 O O . HIS A 1 260 ? 8.198 -15.719 15.242 1.00 63.84 260 HIS A O 1
ATOM 2059 N N . GLU A 1 261 ? 7.860 -13.513 15.112 1.00 67.06 261 GLU A N 1
ATOM 2060 C CA . GLU A 1 261 ? 7.871 -13.269 16.563 1.00 67.06 261 GLU A CA 1
ATOM 2061 C C . GLU A 1 261 ? 6.695 -13.955 17.270 1.00 67.06 261 GLU A C 1
ATOM 2063 O O . GLU A 1 261 ? 6.879 -14.603 18.298 1.00 67.06 261 GLU A O 1
ATOM 2068 N N . GLU A 1 262 ? 5.493 -13.863 16.697 1.00 64.75 262 GLU A N 1
ATOM 2069 C CA . GLU A 1 262 ? 4.309 -14.552 17.215 1.00 64.75 262 GLU A CA 1
ATOM 2070 C C . GLU A 1 262 ? 4.448 -16.075 17.099 1.00 64.75 262 GLU A C 1
ATOM 2072 O O . GLU A 1 262 ? 4.043 -16.787 18.014 1.00 64.75 262 GLU A O 1
ATOM 2077 N N . ALA A 1 263 ? 5.051 -16.573 16.013 1.00 63.56 263 ALA A N 1
ATOM 2078 C CA . ALA A 1 263 ? 5.331 -17.991 15.817 1.00 63.56 263 ALA A CA 1
ATOM 2079 C C . ALA A 1 263 ? 6.331 -18.515 16.861 1.00 63.56 263 ALA A C 1
ATOM 2081 O O . ALA A 1 263 ? 6.066 -19.543 17.479 1.00 63.56 263 ALA A O 1
ATOM 2082 N N . ILE A 1 264 ? 7.428 -17.789 17.119 1.00 65.81 264 ILE A N 1
ATOM 2083 C CA . ILE A 1 264 ? 8.392 -18.127 18.182 1.00 65.81 264 ILE A CA 1
ATOM 2084 C C . ILE A 1 264 ? 7.705 -18.138 19.545 1.00 65.81 264 ILE A C 1
ATOM 2086 O O . ILE A 1 264 ? 7.808 -19.131 20.261 1.00 65.81 264 ILE A O 1
ATOM 2090 N N . GLY A 1 265 ? 6.971 -17.074 19.888 1.00 63.22 265 GLY A N 1
ATOM 2091 C CA . GLY A 1 265 ? 6.259 -16.996 21.165 1.00 63.22 265 GLY A CA 1
ATOM 2092 C C . GLY A 1 265 ? 5.280 -18.158 21.351 1.00 63.22 265 GLY A C 1
ATOM 2093 O O . GLY A 1 265 ? 5.184 -18.723 22.437 1.00 63.22 265 GLY A O 1
ATOM 2094 N N . TRP A 1 266 ? 4.609 -18.578 20.277 1.00 59.75 266 TRP A N 1
ATOM 2095 C CA . TRP A 1 266 ? 3.740 -19.756 20.267 1.00 59.75 266 TRP A CA 1
ATOM 2096 C C . TRP A 1 266 ? 4.480 -21.068 20.520 1.00 59.75 266 TRP A C 1
ATOM 2098 O O . TRP A 1 266 ? 4.009 -21.913 21.283 1.00 59.75 266 TRP A O 1
ATOM 2108 N N . LEU A 1 267 ? 5.621 -21.253 19.864 1.00 63.16 267 LEU A N 1
ATOM 2109 C CA . LEU A 1 267 ? 6.420 -22.469 19.977 1.00 63.16 267 LEU A CA 1
ATOM 2110 C C . LEU A 1 267 ? 7.055 -22.595 21.362 1.00 63.16 267 LEU A C 1
ATOM 2112 O O . LEU A 1 267 ? 7.027 -23.682 21.932 1.00 63.16 267 LEU A O 1
ATOM 2116 N N . ASP A 1 268 ? 7.525 -21.486 21.935 1.00 62.41 268 ASP A N 1
ATOM 2117 C CA . ASP A 1 268 ? 8.080 -21.445 23.291 1.00 62.41 268 ASP A CA 1
ATOM 2118 C C . ASP A 1 268 ? 7.016 -21.728 24.372 1.00 62.41 268 ASP A C 1
ATOM 2120 O O . ASP A 1 268 ? 7.336 -22.253 25.439 1.00 62.41 268 ASP A O 1
ATOM 2124 N N . MET A 1 269 ? 5.733 -21.443 24.104 1.00 60.25 269 MET A N 1
ATOM 2125 C CA . MET A 1 269 ? 4.620 -21.760 25.013 1.00 60.25 269 MET A CA 1
ATOM 2126 C C . MET A 1 269 ? 4.175 -23.233 24.968 1.00 60.25 269 MET A C 1
ATOM 2128 O O . MET A 1 269 ? 3.415 -23.665 25.840 1.00 60.25 269 MET A O 1
ATOM 2132 N N . LYS A 1 270 ? 4.618 -24.030 23.984 1.00 55.38 270 LYS A N 1
ATOM 2133 C CA . LYS A 1 270 ? 4.231 -25.443 23.845 1.00 55.38 270 LYS A CA 1
ATOM 2134 C C . LYS A 1 270 ? 5.312 -26.354 24.451 1.00 55.38 270 LYS A C 1
ATOM 2136 O O . LYS A 1 270 ? 6.426 -26.421 23.930 1.00 55.38 270 LYS A O 1
ATOM 2141 N N . PRO A 1 271 ? 5.010 -27.119 25.517 1.00 44.72 271 PRO A N 1
ATOM 2142 C CA . PRO A 1 271 ? 5.999 -27.998 26.129 1.00 44.72 271 PRO A CA 1
ATOM 2143 C C . PRO A 1 271 ? 6.422 -29.099 25.143 1.00 44.72 271 PRO A C 1
ATOM 2145 O O . PRO A 1 271 ? 5.597 -29.898 24.706 1.00 44.72 271 PRO A O 1
ATOM 2148 N N . GLY A 1 272 ? 7.716 -29.144 24.806 1.00 48.91 272 GLY A N 1
ATOM 2149 C CA . GLY A 1 272 ? 8.330 -30.215 24.006 1.00 48.91 272 GLY A CA 1
ATOM 2150 C C . GLY A 1 272 ? 8.759 -29.845 22.582 1.00 48.91 272 GLY A C 1
ATOM 2151 O O . GLY A 1 272 ? 9.350 -30.688 21.910 1.00 48.91 272 GLY A O 1
ATOM 2152 N N . ILE A 1 273 ? 8.526 -28.612 22.119 1.00 49.62 273 ILE A N 1
ATOM 2153 C CA . ILE A 1 273 ? 8.985 -28.147 20.801 1.00 49.62 273 ILE A CA 1
ATOM 2154 C C . ILE A 1 273 ? 10.178 -27.209 21.003 1.00 49.62 273 ILE A C 1
ATOM 2156 O O . ILE A 1 273 ? 10.049 -26.141 21.585 1.00 49.62 273 ILE A O 1
ATOM 2160 N N . SER A 1 274 ? 11.368 -27.619 20.554 1.00 40.28 274 SER A N 1
ATOM 2161 C CA . SER A 1 274 ? 12.550 -26.751 20.581 1.00 40.28 274 SER A CA 1
ATOM 2162 C C . SER A 1 274 ? 12.576 -25.875 19.330 1.00 40.28 274 SER A C 1
ATOM 2164 O O . SER A 1 274 ? 12.643 -26.390 18.214 1.00 40.28 274 SER A O 1
ATOM 2166 N N . THR A 1 275 ? 12.588 -24.556 19.522 1.00 46.66 275 THR A N 1
ATOM 2167 C CA . THR A 1 275 ? 12.713 -23.516 18.481 1.00 46.66 275 THR A CA 1
ATOM 2168 C C . THR A 1 275 ? 14.039 -23.560 17.706 1.00 46.66 275 THR A C 1
ATOM 2170 O O . THR A 1 275 ? 14.187 -22.890 16.688 1.00 46.66 275 THR A O 1
ATOM 2173 N N . SER A 1 276 ? 14.984 -24.414 18.113 1.00 39.16 276 SER A N 1
ATOM 2174 C CA . SER A 1 276 ? 16.313 -24.575 17.503 1.00 39.16 276 SER A CA 1
ATOM 2175 C C . SER A 1 276 ? 16.331 -25.123 16.065 1.00 39.16 276 SER A C 1
ATOM 2177 O O . SER A 1 276 ? 17.395 -25.152 15.454 1.00 39.16 276 SER A O 1
ATOM 2179 N N . LYS A 1 277 ? 15.187 -25.547 15.508 1.00 38.88 277 LYS A N 1
ATOM 2180 C CA . LYS A 1 277 ? 15.064 -26.077 14.133 1.00 38.88 277 LYS A CA 1
ATOM 2181 C C . LYS A 1 277 ? 14.451 -25.103 13.114 1.00 38.88 277 LYS A C 1
ATOM 2183 O O . LYS A 1 277 ? 14.200 -25.516 11.988 1.00 38.88 277 LYS A O 1
ATOM 2188 N N . LEU A 1 278 ? 14.166 -23.858 13.503 1.00 42.22 278 LEU A N 1
ATOM 2189 C CA . LEU A 1 278 ? 13.482 -22.867 12.653 1.00 42.22 278 LEU A CA 1
ATOM 2190 C C . LEU A 1 278 ? 14.395 -21.759 12.105 1.00 42.22 278 LEU A C 1
ATOM 2192 O O . LEU A 1 278 ? 13.891 -20.803 11.520 1.00 42.22 278 LEU A O 1
ATOM 2196 N N . LEU A 1 279 ? 15.711 -21.895 12.291 1.00 32.16 279 LEU A N 1
ATOM 2197 C CA . LEU A 1 279 ? 16.741 -21.048 11.681 1.00 32.16 279 LEU A CA 1
ATOM 2198 C C . LEU A 1 279 ? 17.350 -21.727 10.455 1.00 32.16 279 LEU A C 1
ATOM 2200 O O . LEU A 1 279 ? 17.655 -22.938 10.561 1.00 32.16 279 LEU A O 1
#

Foldseek 3Di:
DPDPVQVVVLVVVVVVDDLLNVLLQLLLCLVFFLAFAADPPVSLVVLVVVLVVLVVVLVVVVVLVPDDPPDDDPPPDDPPPDDDPDDDDDDDVPSVVVVPVPQDPVNSVVSVVVSVVSVVSSVSSVVSNLVNCLLQLVVLVVDPVSVNRDDPVSNVSSVVSVVVVLVVCQVPPLVPDPPQCSDPQDNGPPDPGSVNRDDGDQQAKFKKWWPADDPDDDDPDPWPPPDDDDGIDITIHGNCLCPDPPRPQPPSSIMGTDDPVRVVVVQVPDPPRDPVPVD

Solvent-accessible surface area (backbone atoms only — not comparable to full-atom values): 17065 Å² total; per-residue (Å²): 143,88,78,71,65,65,62,55,50,54,53,52,53,59,75,65,56,48,69,66,56,52,48,53,48,52,35,44,45,52,73,64,44,66,57,90,62,72,58,61,60,70,60,54,50,52,50,51,50,52,50,52,52,51,53,50,51,54,50,53,57,54,54,68,76,67,58,71,81,84,61,80,74,78,77,84,77,60,100,75,84,71,88,78,90,82,85,78,91,89,83,71,90,72,64,62,81,60,72,71,62,75,75,52,70,66,57,55,50,50,54,50,53,51,48,51,52,52,51,50,52,53,52,51,37,53,48,54,51,51,52,52,40,65,67,28,30,72,53,39,76,73,33,70,69,55,52,68,24,45,48,76,68,53,49,53,48,38,52,51,52,48,56,54,50,50,53,49,44,41,74,74,48,26,76,77,43,62,93,58,43,51,51,90,38,30,74,36,77,82,49,90,57,55,80,61,54,58,73,62,60,49,82,42,73,34,46,32,32,37,73,36,84,71,65,100,71,88,67,82,95,74,58,77,78,70,77,73,98,58,70,66,43,74,44,70,38,40,37,59,58,48,74,35,94,84,24,67,53,61,44,85,78,33,36,42,70,46,53,72,68,59,50,50,57,53,40,73,72,40,92,90,55,73,76,84,76,79,118

Secondary structure (DSSP, 8-state):
--SSHHHHHHHHHHHT--HHHHHHHHHHHHHH-SSPPP--HHHHHHHHHHHHHHHHHHHHHHHHHH-----PPPP---TT----S----SSSTTTHHHHTT---HHHHHHHHHHHHHHHHHHHHHHHHHHHHHHHTHHHHHH-HHHHHTS-HHHHHHHHHHHHHHHHHHHHHTGGGSPTT---SS-SSTT-SS-TTS----TT-EEEEEESS---S----S-------SSS--EEEEEHHHHH-TT-TTTSTTTEEEE-HHHHHHHHHTSTT--GGG--

Organism: NCBI:txid422564

Radius of gyration: 29.13 Å; Cα contacts (8 Å, |Δi|>4): 227; chains: 1; bounding box: 61×94×56 Å

Mean predicted aligned error: 15.34 Å

pLDDT: mean 70.97, std 20.15, range [32.16, 97.69]